Protein AF-K1ZIL6-F1 (afdb_monomer_lite)

Structure (mmCIF, N/CA/C/O backbone):
data_AF-K1ZIL6-F1
#
_entry.id   AF-K1ZIL6-F1
#
loop_
_atom_site.group_PDB
_atom_site.id
_atom_site.type_symbol
_atom_site.label_atom_id
_atom_site.label_alt_id
_atom_site.label_comp_id
_atom_site.label_asym_id
_atom_site.label_entity_id
_atom_site.label_seq_id
_atom_site.pdbx_PDB_ins_code
_atom_site.Cartn_x
_atom_site.Cartn_y
_atom_site.Cartn_z
_atom_site.occupancy
_atom_site.B_iso_or_equiv
_atom_site.auth_seq_id
_atom_site.auth_comp_id
_atom_site.auth_asym_id
_atom_site.auth_atom_id
_atom_site.pdbx_PDB_model_num
ATOM 1 N N . MET A 1 1 ? -14.305 12.085 -9.910 1.00 27.95 1 MET A N 1
ATOM 2 C CA . MET A 1 1 ? -13.237 12.737 -9.115 1.00 27.95 1 MET A CA 1
ATOM 3 C C . MET A 1 1 ? -11.916 12.144 -9.565 1.00 27.95 1 MET A C 1
ATOM 5 O O . MET A 1 1 ? -11.924 10.945 -9.822 1.00 27.95 1 MET A O 1
ATOM 9 N N . PRO A 1 2 ? -10.823 12.912 -9.703 1.00 29.06 2 PRO A N 1
ATOM 10 C CA . PRO A 1 2 ? -9.538 12.316 -10.046 1.00 29.06 2 PRO A CA 1
ATOM 11 C C . PRO A 1 2 ? -9.189 11.289 -8.965 1.00 29.06 2 PRO A C 1
ATOM 13 O O . PRO A 1 2 ? -9.270 11.577 -7.769 1.00 29.06 2 PRO A O 1
ATOM 16 N N . SER A 1 3 ? -8.903 10.060 -9.388 1.00 33.91 3 SER A N 1
ATOM 17 C CA . SER A 1 3 ? -8.493 8.971 -8.513 1.00 33.91 3 SER A CA 1
ATOM 18 C C . SER A 1 3 ? -7.233 9.404 -7.762 1.00 33.91 3 SER A C 1
ATOM 20 O O . SER A 1 3 ? -6.164 9.489 -8.364 1.00 33.91 3 SER A O 1
ATOM 22 N N . ASN A 1 4 ? -7.345 9.709 -6.468 1.00 34.62 4 ASN A N 1
ATOM 23 C CA . ASN A 1 4 ? -6.184 9.988 -5.626 1.00 34.62 4 ASN A CA 1
ATOM 24 C C . ASN A 1 4 ? -5.313 8.724 -5.566 1.00 34.62 4 ASN A C 1
ATOM 26 O O . ASN A 1 4 ? -5.600 7.801 -4.804 1.00 34.62 4 ASN A O 1
ATOM 30 N N . ASN A 1 5 ? -4.273 8.676 -6.395 1.00 41.88 5 ASN A N 1
ATOM 31 C CA . ASN A 1 5 ? -3.213 7.678 -6.361 1.00 41.88 5 ASN A CA 1
ATOM 32 C C . ASN A 1 5 ? -1.872 8.412 -6.229 1.00 41.88 5 ASN A C 1
ATOM 34 O O . ASN A 1 5 ? -1.668 9.436 -6.872 1.00 41.88 5 ASN A O 1
ATOM 38 N N . LEU A 1 6 ? -0.982 7.901 -5.377 1.00 42.34 6 LEU A N 1
ATOM 39 C CA . LEU A 1 6 ? 0.266 8.571 -4.999 1.00 42.34 6 LEU A CA 1
ATOM 40 C C . LEU A 1 6 ? 1.401 8.432 -6.018 1.00 42.34 6 LEU A C 1
ATOM 42 O O . LEU A 1 6 ? 2.392 9.143 -5.891 1.00 42.34 6 LEU A O 1
ATOM 46 N N . SER A 1 7 ? 1.276 7.592 -7.045 1.00 53.25 7 SER A N 1
ATOM 47 C CA . SER A 1 7 ? 2.122 7.761 -8.227 1.00 53.25 7 SER A CA 1
ATOM 48 C C . SER A 1 7 ? 1.383 8.648 -9.218 1.00 53.25 7 SER A C 1
ATOM 50 O O . SER A 1 7 ? 0.748 8.178 -10.163 1.00 53.25 7 SER A O 1
ATOM 52 N N . GLU A 1 8 ? 1.467 9.956 -8.968 1.00 57.72 8 GLU A N 1
ATOM 53 C CA . GLU A 1 8 ? 0.975 11.035 -9.843 1.00 57.72 8 GLU A CA 1
ATOM 54 C C . GLU A 1 8 ? 1.495 10.895 -11.288 1.00 57.72 8 GLU A C 1
ATOM 56 O O . GLU A 1 8 ? 0.940 11.456 -12.227 1.00 57.72 8 GLU A O 1
ATOM 61 N N . ASN A 1 9 ? 2.536 10.079 -11.462 1.00 67.38 9 ASN A N 1
ATOM 62 C CA . ASN A 1 9 ? 3.253 9.840 -12.699 1.00 67.38 9 ASN A CA 1
ATOM 63 C C . ASN A 1 9 ? 2.864 8.524 -13.395 1.00 67.38 9 ASN A C 1
ATOM 65 O O . ASN A 1 9 ? 3.560 8.116 -14.325 1.00 67.38 9 ASN A O 1
ATOM 69 N N . ASN A 1 10 ? 1.806 7.836 -12.951 1.00 74.50 10 ASN A N 1
ATOM 70 C CA . ASN A 1 10 ? 1.262 6.651 -13.621 1.00 74.50 10 ASN A CA 1
ATOM 71 C C . ASN A 1 10 ? 0.103 7.004 -14.550 1.00 74.50 10 ASN A C 1
ATOM 73 O O . ASN A 1 10 ? -0.684 7.905 -14.268 1.00 74.50 10 ASN A O 1
ATOM 77 N N . TYR A 1 11 ? -0.083 6.197 -15.595 1.00 76.56 11 TYR A N 1
ATOM 78 C CA . TYR A 1 11 ? -1.333 6.209 -16.348 1.00 76.56 11 TYR A CA 1
ATOM 79 C C . TYR A 1 11 ? -2.343 5.293 -15.661 1.00 76.56 11 TYR A C 1
ATOM 81 O O . TYR A 1 11 ? -2.053 4.125 -15.382 1.00 76.56 11 TYR A O 1
ATOM 89 N N . ILE A 1 12 ? -3.526 5.832 -15.376 1.00 79.31 12 ILE A N 1
ATOM 90 C CA . ILE A 1 12 ? -4.611 5.126 -14.699 1.00 79.31 12 ILE A CA 1
ATOM 91 C C . ILE A 1 12 ? -5.846 5.221 -15.580 1.00 79.31 12 ILE A C 1
ATOM 93 O O . ILE A 1 12 ? -6.269 6.317 -15.941 1.00 79.31 12 ILE A O 1
ATOM 97 N N . PHE A 1 13 ? -6.420 4.070 -15.905 1.00 85.12 13 PHE A N 1
ATOM 98 C CA . PHE A 1 13 ? -7.641 3.976 -16.692 1.00 85.12 13 PHE A CA 1
ATOM 99 C C . PHE A 1 13 ? -8.695 3.245 -15.880 1.00 85.12 13 PHE A C 1
ATOM 101 O O . PHE A 1 13 ? -8.433 2.177 -15.325 1.00 85.12 13 PHE A O 1
ATOM 108 N N . GLU A 1 14 ? -9.892 3.812 -15.816 1.00 86.06 14 GLU A N 1
ATOM 109 C CA . GLU A 1 14 ? -11.040 3.139 -15.225 1.00 86.06 14 GLU A CA 1
ATOM 110 C C . GLU A 1 14 ? -11.815 2.407 -16.318 1.00 86.06 14 GLU A C 1
ATOM 112 O O . GLU A 1 14 ? -12.177 2.984 -17.341 1.00 86.06 14 GLU A O 1
ATOM 117 N N . ILE A 1 15 ? -12.062 1.120 -16.096 1.00 84.25 15 ILE A N 1
ATOM 118 C CA . ILE A 1 15 ? -12.930 0.299 -16.929 1.00 84.25 15 ILE A CA 1
ATOM 119 C C . ILE A 1 15 ? -14.276 0.211 -16.221 1.00 84.25 15 ILE A C 1
ATOM 121 O O . ILE A 1 15 ? -14.435 -0.514 -15.236 1.00 84.25 15 ILE A O 1
ATOM 125 N N . GLU A 1 16 ? -15.260 0.933 -16.745 1.00 79.69 16 GLU A N 1
ATOM 126 C CA . GLU A 1 16 ? -16.646 0.877 -16.279 1.00 79.69 16 GLU A CA 1
ATOM 127 C C . GLU A 1 16 ? -17.407 -0.244 -17.002 1.00 79.69 16 GLU A C 1
ATOM 129 O O . GLU A 1 16 ? -18.301 -0.018 -17.812 1.00 79.69 16 GLU A O 1
ATOM 134 N N . SER A 1 17 ? -17.010 -1.491 -16.736 1.00 77.38 17 SER A N 1
ATOM 135 C CA . SER A 1 17 ? -17.715 -2.679 -17.226 1.00 77.38 17 SER A CA 1
ATOM 136 C C . SER A 1 17 ? -18.757 -3.143 -16.212 1.00 77.38 17 SER A C 1
ATOM 138 O O . SER A 1 17 ? -18.479 -3.216 -15.016 1.00 77.38 17 SER A O 1
ATOM 140 N N . LYS A 1 18 ? -19.946 -3.529 -16.696 1.00 72.81 18 LYS A N 1
ATOM 141 C CA . LYS A 1 18 ? -20.982 -4.167 -15.864 1.00 72.81 18 LYS A CA 1
ATOM 142 C C . LYS A 1 18 ? -20.552 -5.539 -15.332 1.00 72.81 18 LYS A C 1
ATOM 144 O O . LYS A 1 18 ? -21.078 -5.968 -14.314 1.00 72.81 18 LYS A O 1
ATOM 149 N N . ALA A 1 19 ? -19.639 -6.224 -16.027 1.00 74.56 19 ALA A N 1
ATOM 150 C CA . ALA A 1 19 ? -19.186 -7.557 -15.644 1.00 74.56 19 ALA A CA 1
ATOM 151 C C . ALA A 1 19 ? -18.079 -7.499 -14.584 1.00 74.56 19 ALA A C 1
ATOM 153 O O . ALA A 1 19 ? -18.167 -8.186 -13.573 1.00 74.56 19 ALA A O 1
ATOM 154 N N . ILE A 1 20 ? -17.045 -6.680 -14.810 1.00 70.56 20 ILE A N 1
ATOM 155 C CA . ILE A 1 20 ? -15.910 -6.530 -13.890 1.00 70.56 20 ILE A CA 1
ATOM 156 C C . ILE A 1 20 ? -15.427 -5.074 -13.951 1.00 70.56 20 ILE A C 1
ATOM 158 O O . ILE A 1 20 ? -14.644 -4.730 -14.843 1.00 70.56 20 ILE A O 1
ATOM 162 N N . PRO A 1 21 ? -15.890 -4.190 -13.051 1.00 84.00 21 PRO A N 1
ATOM 163 C CA . PRO A 1 21 ? -15.352 -2.843 -12.971 1.00 84.00 21 PRO A CA 1
ATOM 164 C C . PRO A 1 21 ? -13.903 -2.914 -12.476 1.00 84.00 21 PRO A C 1
ATOM 166 O O . PRO A 1 21 ? -13.616 -3.515 -11.439 1.00 84.00 21 PRO A O 1
ATOM 169 N N . ALA A 1 22 ? -12.978 -2.303 -13.211 1.00 88.00 22 ALA A N 1
ATOM 170 C CA . ALA A 1 22 ? -11.549 -2.437 -12.947 1.00 88.00 22 ALA A CA 1
ATOM 171 C C . ALA A 1 22 ? -10.802 -1.112 -13.107 1.00 88.00 22 ALA A C 1
ATOM 173 O O . ALA A 1 22 ? -11.269 -0.175 -13.749 1.00 88.00 22 ALA A O 1
ATOM 174 N N . VAL A 1 23 ? -9.615 -1.054 -12.520 1.00 86.56 23 VAL A N 1
ATOM 175 C CA . VAL A 1 23 ? -8.636 0.012 -12.685 1.00 86.56 23 VAL A CA 1
ATOM 176 C C . VAL A 1 23 ? -7.392 -0.601 -13.314 1.00 86.56 23 VAL A C 1
ATOM 178 O O . VAL A 1 23 ? -6.755 -1.481 -12.730 1.00 86.56 23 VAL A O 1
ATOM 181 N N . VAL A 1 24 ? -7.037 -0.127 -14.503 1.00 86.50 24 VAL A N 1
ATOM 182 C CA . VAL A 1 24 ? -5.783 -0.472 -15.175 1.00 86.50 24 VAL A CA 1
ATOM 183 C C . VAL A 1 24 ? -4.736 0.552 -14.783 1.00 86.50 24 VAL A C 1
ATOM 185 O O . VAL A 1 24 ? -4.974 1.757 -14.873 1.00 86.50 24 VAL A O 1
ATOM 188 N N . LYS A 1 25 ? -3.570 0.077 -14.352 1.00 84.00 25 LYS A N 1
ATOM 189 C CA . LYS A 1 25 ? -2.439 0.921 -13.975 1.00 84.00 25 LYS A CA 1
ATOM 190 C C . LYS A 1 25 ? -1.228 0.555 -14.811 1.00 84.00 25 LYS A C 1
ATOM 192 O O . LYS A 1 25 ? -0.807 -0.602 -14.834 1.00 84.00 25 LYS A O 1
ATOM 197 N N . LEU A 1 26 ? -0.672 1.564 -15.469 1.00 82.56 26 LEU A N 1
ATOM 198 C CA . LEU A 1 26 ? 0.556 1.473 -16.245 1.00 82.56 26 LEU A CA 1
ATOM 199 C C . LEU A 1 26 ? 1.584 2.426 -15.648 1.00 82.56 26 LEU A C 1
ATOM 201 O O . LEU A 1 26 ? 1.267 3.582 -15.351 1.00 82.56 26 LEU A O 1
ATOM 205 N N . SER A 1 27 ? 2.828 1.969 -15.532 1.00 76.25 27 SER A N 1
ATOM 206 C CA . SER A 1 27 ? 3.921 2.860 -15.160 1.00 76.25 27 SER A CA 1
ATOM 207 C C . SER A 1 27 ? 4.080 3.947 -16.217 1.00 76.25 27 SER A C 1
ATOM 209 O O . SER A 1 27 ? 4.257 3.646 -17.405 1.00 76.25 27 SER A O 1
ATOM 211 N N . GLY A 1 28 ? 4.010 5.215 -15.820 1.00 75.44 28 GLY A N 1
ATOM 212 C CA . GLY A 1 28 ? 4.326 6.306 -16.735 1.00 75.44 28 GLY A CA 1
ATOM 213 C C . GLY A 1 28 ? 5.833 6.483 -16.886 1.00 75.44 28 GLY A C 1
ATOM 214 O O . GLY A 1 28 ? 6.626 6.032 -16.062 1.00 75.44 28 GLY A O 1
ATOM 215 N N . ILE A 1 29 ? 6.249 7.156 -17.961 1.00 76.88 29 ILE A N 1
ATOM 216 C CA . ILE A 1 29 ? 7.674 7.381 -18.260 1.00 76.88 29 ILE A CA 1
ATOM 217 C C . ILE A 1 29 ? 8.377 8.086 -17.094 1.00 76.88 29 ILE A C 1
ATOM 219 O O . ILE A 1 29 ? 9.479 7.698 -16.721 1.00 76.88 29 ILE A O 1
ATOM 223 N N . GLN A 1 30 ? 7.724 9.082 -16.492 1.00 72.12 30 GLN A N 1
ATOM 224 C CA . GLN A 1 30 ? 8.273 9.815 -15.353 1.00 72.12 30 GLN A CA 1
ATOM 225 C C . GLN A 1 30 ? 8.442 8.917 -14.123 1.00 72.12 30 GLN A C 1
ATOM 227 O O . GLN A 1 30 ? 9.511 8.938 -13.525 1.00 72.12 30 GLN A O 1
ATOM 232 N N . SER A 1 31 ? 7.448 8.079 -13.806 1.00 72.38 31 SER A N 1
ATOM 233 C CA . SER A 1 31 ? 7.540 7.090 -12.721 1.00 72.38 31 SER A CA 1
ATOM 234 C C . SER A 1 31 ? 8.730 6.150 -12.933 1.00 72.38 31 SER A C 1
ATOM 236 O O . SER A 1 31 ? 9.586 6.001 -12.060 1.00 72.38 31 SER A O 1
ATOM 238 N N . ARG A 1 32 ? 8.866 5.601 -14.149 1.00 75.81 32 ARG A N 1
ATOM 239 C CA . ARG A 1 32 ? 9.998 4.739 -14.510 1.00 75.81 32 ARG A CA 1
ATOM 240 C C . ARG A 1 32 ? 11.343 5.447 -14.366 1.00 75.81 32 ARG A C 1
ATOM 242 O O . ARG A 1 32 ? 12.260 4.877 -13.790 1.00 75.81 32 ARG A O 1
ATOM 249 N N . ILE A 1 33 ? 11.472 6.683 -14.851 1.00 73.94 33 ILE A N 1
ATOM 250 C CA . ILE A 1 33 ? 12.713 7.464 -14.720 1.00 73.94 33 ILE A CA 1
ATOM 251 C C . ILE A 1 33 ? 13.037 7.731 -13.251 1.00 73.94 33 ILE A C 1
ATOM 253 O O . ILE A 1 33 ? 14.177 7.526 -12.843 1.00 73.94 33 ILE A O 1
ATOM 257 N N . SER A 1 34 ? 12.054 8.131 -12.444 1.00 71.69 34 SER A N 1
ATOM 258 C CA . SER A 1 34 ? 12.236 8.328 -11.004 1.00 71.69 34 SER A CA 1
ATOM 259 C C . SER A 1 34 ? 12.707 7.051 -10.311 1.00 71.69 34 SER A C 1
ATOM 261 O O . SER A 1 34 ? 13.651 7.108 -9.528 1.00 71.69 34 SER A O 1
ATOM 263 N N . ASN A 1 35 ? 12.127 5.897 -10.648 1.00 70.00 35 ASN A N 1
ATOM 264 C CA . ASN A 1 35 ? 12.565 4.604 -10.125 1.00 70.00 35 ASN A CA 1
ATOM 265 C C . ASN A 1 35 ? 13.978 4.232 -10.563 1.00 70.00 35 ASN A C 1
ATOM 267 O O . ASN A 1 35 ? 14.752 3.754 -9.742 1.00 70.00 35 ASN A O 1
ATOM 271 N N . MET A 1 36 ? 14.335 4.459 -11.828 1.00 72.25 36 MET A N 1
ATOM 272 C CA . MET A 1 36 ? 15.690 4.201 -12.320 1.00 7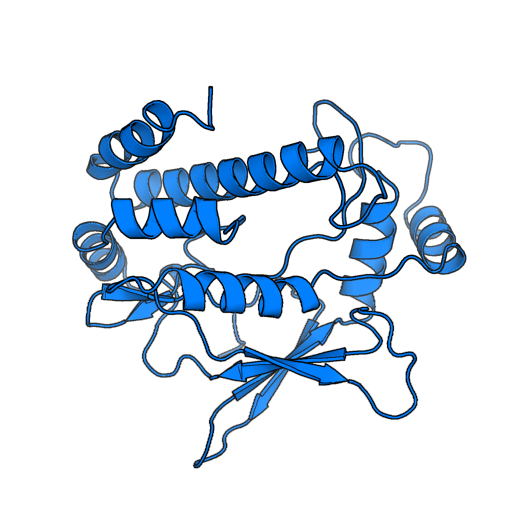2.25 36 MET A CA 1
ATOM 273 C C . MET A 1 36 ? 16.710 5.106 -11.618 1.00 72.25 36 MET A C 1
ATOM 275 O O . MET A 1 36 ? 17.718 4.610 -11.126 1.00 72.25 36 MET A O 1
ATOM 279 N N . ILE A 1 37 ? 16.433 6.407 -11.476 1.00 69.94 37 ILE A N 1
ATOM 280 C CA . ILE A 1 37 ? 17.288 7.329 -10.708 1.00 69.94 37 ILE A CA 1
ATOM 281 C C . ILE A 1 37 ? 17.420 6.845 -9.262 1.00 69.94 37 ILE A C 1
ATOM 283 O O . ILE A 1 37 ? 18.520 6.792 -8.719 1.00 69.94 37 ILE A O 1
ATOM 287 N N . SER A 1 38 ? 16.307 6.461 -8.642 1.00 62.72 38 SER A N 1
ATOM 288 C CA . SER A 1 38 ? 16.316 6.039 -7.247 1.00 62.72 38 SER A CA 1
ATOM 289 C C . SER A 1 38 ? 16.970 4.670 -7.032 1.00 62.72 38 SER A C 1
ATOM 291 O O . SER A 1 38 ? 17.515 4.425 -5.959 1.00 62.72 38 SER A O 1
ATOM 293 N N . SER A 1 39 ? 16.972 3.793 -8.040 1.00 62.78 39 SER A N 1
ATOM 294 C CA . SER A 1 39 ? 17.696 2.514 -8.027 1.00 62.78 39 SER A CA 1
ATOM 295 C C . SER A 1 39 ? 19.220 2.680 -8.066 1.00 62.78 39 SER A C 1
ATOM 297 O O . SER A 1 39 ? 19.951 1.769 -7.707 1.00 62.78 39 SER A O 1
ATOM 299 N N . LEU A 1 40 ? 19.714 3.861 -8.447 1.00 61.22 40 LEU A N 1
ATOM 300 C CA . LEU A 1 40 ? 21.145 4.172 -8.496 1.00 61.22 40 LEU A CA 1
ATOM 301 C C . LEU A 1 40 ? 21.732 4.633 -7.151 1.00 61.22 40 LEU A C 1
ATOM 303 O O . LEU A 1 40 ? 22.882 5.066 -7.114 1.00 61.22 40 LEU A O 1
ATOM 307 N N . GLY A 1 41 ? 20.973 4.596 -6.053 1.00 54.28 41 GLY A N 1
ATOM 308 C CA . GLY A 1 41 ? 21.440 5.074 -4.746 1.00 54.28 41 GLY A CA 1
ATOM 309 C C . GLY A 1 41 ? 21.520 6.581 -4.622 1.00 54.28 41 GLY A C 1
ATOM 310 O O . GLY A 1 41 ? 22.240 7.093 -3.768 1.00 54.28 41 GLY A O 1
ATOM 311 N N . TYR A 1 42 ? 20.789 7.296 -5.474 1.00 54.84 42 TYR A N 1
ATOM 312 C CA . TYR A 1 42 ? 20.813 8.745 -5.507 1.00 54.84 42 TYR A CA 1
ATOM 313 C C . TYR A 1 42 ? 19.973 9.369 -4.381 1.00 54.84 42 TYR A C 1
ATOM 315 O O . TYR A 1 42 ? 18.775 9.112 -4.264 1.00 54.84 42 TYR A O 1
ATOM 323 N N . ASP A 1 43 ? 20.600 10.250 -3.597 1.00 51.62 43 ASP A N 1
ATOM 324 C CA . ASP A 1 43 ? 19.942 11.111 -2.611 1.00 51.62 43 ASP A CA 1
ATOM 325 C C . ASP A 1 43 ? 19.934 12.571 -3.120 1.00 51.62 43 ASP A C 1
ATOM 327 O O . ASP A 1 43 ? 20.994 13.220 -3.133 1.00 51.62 43 ASP A O 1
ATOM 331 N N . PRO A 1 44 ? 18.763 13.121 -3.510 1.00 45.81 44 PRO A N 1
ATOM 332 C CA . PRO A 1 44 ? 18.642 14.490 -4.015 1.00 45.81 44 PRO A CA 1
ATOM 333 C C . PRO A 1 44 ? 19.042 15.572 -3.010 1.00 45.81 44 PRO A C 1
ATOM 335 O O . PRO A 1 44 ? 19.246 16.719 -3.400 1.00 45.81 44 PRO A O 1
ATOM 338 N N . TYR A 1 45 ? 19.188 15.227 -1.731 1.00 46.12 45 TYR A N 1
ATOM 339 C CA . TYR A 1 45 ? 19.548 16.164 -0.674 1.00 46.12 45 TYR A CA 1
ATOM 340 C C . TYR A 1 45 ? 21.039 16.126 -0.306 1.00 46.12 45 TYR A C 1
ATOM 342 O O . TYR A 1 45 ? 21.494 16.987 0.448 1.00 46.12 45 TYR A O 1
ATOM 350 N N . ARG A 1 46 ? 21.821 15.163 -0.826 1.00 46.81 46 ARG A N 1
ATOM 351 C CA . ARG A 1 46 ? 23.251 14.999 -0.484 1.00 46.81 46 ARG A CA 1
ATOM 352 C C . ARG A 1 46 ? 24.224 15.306 -1.618 1.00 46.81 46 ARG A C 1
ATOM 354 O O . ARG A 1 46 ? 25.374 15.647 -1.341 1.00 46.81 46 ARG A O 1
ATOM 361 N N . VAL A 1 47 ? 23.814 15.204 -2.879 1.00 52.56 47 VAL A N 1
ATOM 362 C CA . VAL A 1 47 ? 24.758 15.308 -4.002 1.00 52.56 47 VAL A CA 1
ATOM 363 C C . VAL A 1 47 ? 24.710 16.705 -4.623 1.00 52.56 47 VAL A C 1
ATOM 365 O O . VAL A 1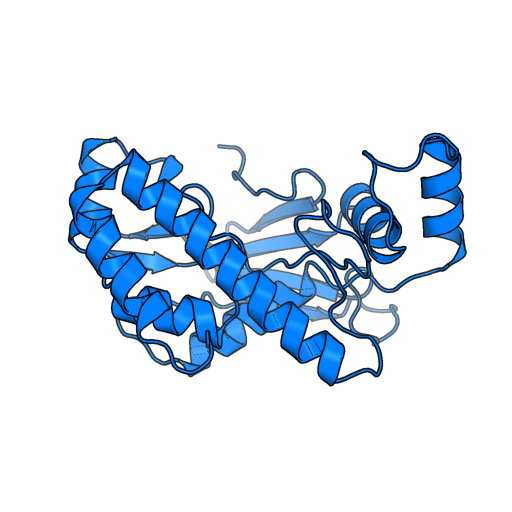 47 ? 23.888 16.984 -5.485 1.00 52.56 47 VAL A O 1
ATOM 368 N N . LYS A 1 48 ? 25.642 17.579 -4.218 1.00 55.50 48 LYS A N 1
ATOM 369 C CA . LYS A 1 48 ? 25.868 18.896 -4.856 1.00 55.50 48 LYS A CA 1
ATOM 370 C C . LYS A 1 48 ? 26.477 18.810 -6.268 1.00 55.50 48 LYS A C 1
ATOM 372 O O . LYS A 1 48 ? 26.560 19.824 -6.948 1.00 55.50 48 LYS A O 1
ATOM 377 N N . TRP A 1 49 ? 26.935 17.629 -6.689 1.00 56.91 49 TRP A N 1
ATOM 378 C CA . TRP A 1 49 ? 27.831 17.463 -7.839 1.00 56.91 49 TRP A CA 1
ATOM 379 C C . TRP A 1 49 ? 27.137 17.104 -9.156 1.00 56.91 49 TRP A C 1
ATOM 381 O O . TRP A 1 49 ? 27.786 17.155 -10.193 1.00 56.91 49 TRP A O 1
ATOM 391 N N . TRP A 1 50 ? 25.875 16.663 -9.133 1.00 60.97 50 TRP A N 1
ATOM 392 C CA . TRP A 1 50 ? 25.179 16.160 -10.324 1.00 60.97 50 TRP A CA 1
ATOM 393 C C . TRP A 1 50 ? 23.930 16.991 -10.581 1.00 60.97 50 TRP A C 1
ATOM 395 O O . TRP A 1 50 ? 23.129 17.217 -9.671 1.00 60.97 50 TRP A O 1
ATOM 405 N N . THR A 1 51 ? 23.743 17.428 -11.823 1.00 69.69 51 THR A N 1
ATOM 406 C CA . THR A 1 51 ? 22.514 18.115 -12.218 1.00 69.69 51 THR A CA 1
ATOM 407 C C . THR A 1 51 ? 21.381 17.108 -12.432 1.00 69.69 51 THR A C 1
ATOM 409 O O . THR A 1 51 ? 21.603 15.917 -12.664 1.00 69.69 51 THR A O 1
ATOM 412 N N . ARG A 1 52 ? 20.129 17.585 -12.414 1.00 68.25 52 ARG A N 1
ATOM 413 C CA . ARG A 1 52 ? 18.948 16.773 -12.765 1.00 68.25 52 ARG A CA 1
ATOM 414 C C . ARG A 1 52 ? 19.107 16.058 -14.115 1.00 68.25 52 ARG A C 1
ATOM 416 O O . ARG A 1 52 ? 18.659 14.923 -14.256 1.00 68.25 52 ARG A O 1
ATOM 423 N N . ASN A 1 53 ? 19.739 16.708 -15.092 1.00 72.44 53 ASN A N 1
ATOM 424 C CA . ASN A 1 53 ? 19.926 16.152 -16.431 1.00 72.44 53 ASN A CA 1
ATOM 425 C C . ASN A 1 53 ? 20.962 15.021 -16.443 1.00 72.44 53 ASN A C 1
ATOM 427 O O . ASN A 1 53 ? 20.727 14.006 -17.096 1.00 72.44 53 ASN A O 1
ATOM 431 N N . ASP A 1 54 ? 22.043 15.144 -15.668 1.00 72.06 54 ASP A N 1
ATOM 432 C CA . ASP A 1 54 ? 23.055 14.085 -15.533 1.00 72.06 54 ASP A CA 1
ATOM 433 C C . ASP A 1 54 ? 22.442 12.811 -14.946 1.00 72.06 54 ASP A C 1
ATOM 435 O O . ASP A 1 54 ? 22.723 11.701 -15.395 1.00 72.06 54 ASP A O 1
ATOM 439 N N . LEU A 1 55 ? 21.533 12.975 -13.985 1.00 69.81 55 LEU A N 1
ATOM 440 C CA . LEU A 1 55 ? 20.829 11.870 -13.337 1.00 69.81 55 LEU A CA 1
ATOM 441 C C . LEU A 1 55 ? 19.883 11.148 -14.290 1.00 69.81 55 LEU A C 1
ATOM 443 O O . LEU A 1 55 ? 19.885 9.921 -14.347 1.00 69.81 55 LEU A O 1
ATOM 447 N N . ILE A 1 56 ? 19.100 11.902 -15.064 1.00 70.06 56 ILE A N 1
ATOM 448 C CA . ILE A 1 56 ? 18.218 11.334 -16.089 1.00 70.06 56 ILE A CA 1
ATOM 449 C C . ILE A 1 56 ? 19.050 10.600 -17.148 1.00 70.06 56 ILE A C 1
ATOM 451 O O . ILE A 1 56 ? 18.710 9.479 -17.528 1.00 70.06 56 ILE A O 1
ATOM 455 N N . SER A 1 57 ? 20.159 11.197 -17.590 1.00 72.31 57 SER A N 1
ATOM 456 C CA . SER A 1 57 ? 21.068 10.598 -18.570 1.00 72.31 57 SER A CA 1
ATOM 457 C C . SER A 1 57 ? 21.632 9.263 -18.070 1.00 72.31 57 SER A C 1
ATOM 459 O O . SER A 1 57 ? 21.504 8.240 -18.738 1.00 72.31 57 SER A O 1
ATOM 461 N N . GLN A 1 58 ? 22.149 9.212 -16.842 1.00 69.12 58 GLN A N 1
ATOM 462 C CA . GLN A 1 58 ? 22.690 7.966 -16.294 1.00 69.12 58 GLN A CA 1
ATOM 463 C C . GLN A 1 58 ? 21.628 6.895 -16.032 1.00 69.12 58 GLN A C 1
ATOM 465 O O . GLN A 1 58 ? 21.860 5.716 -16.308 1.00 69.12 58 GLN A O 1
ATOM 470 N N . ALA A 1 59 ? 20.460 7.289 -15.523 1.00 68.69 59 ALA A N 1
ATOM 471 C CA . ALA A 1 59 ? 19.345 6.376 -15.289 1.00 68.69 59 ALA A CA 1
ATOM 472 C C . ALA A 1 59 ? 18.850 5.730 -16.591 1.00 68.69 59 ALA A C 1
ATOM 474 O O . ALA A 1 59 ? 18.565 4.535 -16.623 1.00 68.69 59 ALA A O 1
ATOM 475 N N . THR A 1 60 ? 18.798 6.503 -17.677 1.00 69.25 60 THR A N 1
ATOM 476 C CA . THR A 1 60 ? 18.353 6.018 -18.991 1.00 69.25 60 THR A CA 1
ATOM 477 C C . THR A 1 60 ? 19.409 5.169 -19.706 1.00 69.25 60 THR A C 1
ATOM 479 O O . THR A 1 60 ? 19.041 4.228 -20.404 1.00 69.25 60 THR A O 1
ATOM 482 N N . GLN A 1 61 ? 20.706 5.420 -19.490 1.00 69.75 61 GLN A N 1
ATOM 483 C CA . GLN A 1 61 ? 21.799 4.641 -20.093 1.00 69.75 61 GLN A CA 1
ATOM 484 C C . GLN A 1 61 ? 21.961 3.231 -19.506 1.00 69.75 61 GLN A C 1
ATOM 486 O O . GLN A 1 61 ? 22.349 2.311 -20.221 1.00 69.75 61 GLN A O 1
ATOM 491 N N . LYS A 1 62 ? 21.672 3.038 -18.214 1.00 63.94 62 LYS A N 1
ATOM 492 C CA . LYS A 1 62 ? 21.913 1.760 -17.515 1.00 63.94 62 LYS A CA 1
ATOM 493 C C . LYS A 1 62 ? 20.812 0.708 -17.697 1.00 63.94 62 LYS A C 1
ATOM 495 O O . LYS A 1 62 ? 20.984 -0.415 -17.239 1.00 63.94 62 LYS A O 1
ATOM 500 N N . ASN A 1 63 ? 19.706 1.056 -18.364 1.00 64.94 63 ASN A N 1
ATOM 501 C CA . ASN A 1 63 ? 18.586 0.157 -18.674 1.00 64.94 63 ASN A CA 1
ATOM 502 C C . ASN A 1 63 ? 18.083 -0.671 -17.467 1.00 64.94 63 ASN A C 1
ATOM 504 O O . ASN A 1 63 ? 17.783 -1.857 -17.601 1.00 64.94 63 ASN A O 1
ATOM 508 N N . ILE A 1 64 ? 18.022 -0.055 -16.283 1.00 66.31 64 ILE A N 1
ATOM 509 C CA . ILE A 1 64 ? 17.700 -0.757 -15.034 1.00 66.31 64 ILE A CA 1
ATOM 510 C C . ILE A 1 64 ? 16.229 -1.186 -15.046 1.00 66.31 64 ILE A C 1
ATOM 512 O O . ILE A 1 64 ? 15.365 -0.328 -15.262 1.00 66.31 64 ILE A O 1
ATOM 516 N N . PRO A 1 65 ? 15.920 -2.472 -14.791 1.00 67.31 65 PRO A N 1
ATOM 517 C CA . PRO A 1 65 ? 14.540 -2.912 -14.720 1.00 67.31 65 PRO A CA 1
ATOM 518 C C . PRO A 1 65 ? 13.775 -2.214 -13.601 1.00 67.31 65 PRO A C 1
ATOM 520 O O . PRO A 1 65 ? 14.244 -2.153 -12.465 1.00 67.31 65 PRO A O 1
ATOM 523 N N . THR A 1 66 ? 12.589 -1.697 -13.911 1.00 73.62 66 THR A N 1
ATOM 524 C CA . THR A 1 66 ? 11.687 -1.087 -12.922 1.00 73.62 66 THR A CA 1
ATOM 525 C C . THR A 1 66 ? 10.621 -2.093 -12.523 1.00 73.62 66 THR A C 1
ATOM 527 O O . THR A 1 66 ? 10.031 -2.700 -13.408 1.00 73.62 66 THR A O 1
ATOM 530 N N . GLN A 1 67 ? 10.375 -2.302 -11.227 1.00 74.38 67 GLN A N 1
ATOM 531 C CA . GLN A 1 67 ? 9.414 -3.311 -10.742 1.00 74.38 67 GLN A CA 1
ATOM 532 C C . GLN A 1 67 ? 8.385 -2.759 -9.750 1.00 74.38 67 GLN A C 1
ATOM 534 O O . GLN A 1 67 ? 7.691 -3.520 -9.072 1.00 74.38 67 GLN A O 1
ATOM 539 N N . GLN A 1 68 ? 8.275 -1.436 -9.648 1.00 74.12 68 GLN A N 1
ATOM 540 C CA . GLN A 1 68 ? 7.438 -0.780 -8.652 1.00 74.12 68 GLN A CA 1
ATOM 541 C C . GLN A 1 68 ? 5.959 -1.139 -8.805 1.00 74.12 68 GLN A C 1
ATOM 543 O O . GLN A 1 68 ? 5.257 -1.297 -7.807 1.00 74.12 68 GLN A O 1
ATOM 548 N N . HIS A 1 69 ? 5.452 -1.257 -10.030 1.00 76.31 69 HIS A N 1
ATOM 549 C CA . HIS A 1 69 ? 4.038 -1.567 -10.243 1.00 76.31 69 HIS A CA 1
ATOM 550 C C . HIS A 1 69 ? 3.772 -3.053 -10.079 1.00 76.31 69 HIS A C 1
ATOM 552 O O . HIS A 1 69 ? 2.730 -3.431 -9.542 1.00 76.31 69 HIS A O 1
ATOM 558 N N . ILE A 1 70 ? 4.723 -3.902 -10.462 1.00 78.75 70 ILE A N 1
ATOM 559 C CA . ILE A 1 70 ? 4.563 -5.352 -10.351 1.00 78.75 70 ILE A CA 1
ATOM 560 C C . ILE A 1 70 ? 4.517 -5.818 -8.891 1.00 78.75 70 ILE A C 1
ATOM 562 O O . ILE A 1 70 ? 3.760 -6.736 -8.556 1.00 78.75 70 ILE A O 1
ATOM 566 N N . THR A 1 71 ? 5.212 -5.139 -7.973 1.00 78.75 71 THR A N 1
ATOM 567 C CA . THR A 1 71 ? 5.152 -5.474 -6.536 1.00 78.75 71 THR A CA 1
ATOM 568 C C . THR A 1 71 ? 3.753 -5.341 -5.950 1.00 78.75 71 THR A C 1
ATOM 570 O O . THR A 1 71 ? 3.451 -5.953 -4.921 1.00 78.75 71 THR A O 1
ATOM 573 N N . ARG A 1 72 ? 2.870 -4.576 -6.600 1.00 83.81 72 ARG A N 1
ATOM 574 C CA . ARG A 1 72 ? 1.457 -4.484 -6.235 1.00 83.81 72 ARG A CA 1
ATOM 575 C C . ARG A 1 72 ? 0.777 -5.843 -6.354 1.00 83.81 72 ARG A C 1
ATOM 577 O O . ARG A 1 72 ? 0.129 -6.257 -5.398 1.00 83.81 72 ARG A O 1
ATOM 584 N N . ALA A 1 73 ? 0.960 -6.550 -7.471 1.00 85.94 73 ALA A N 1
ATOM 585 C CA . ALA A 1 73 ? 0.393 -7.885 -7.662 1.00 85.94 73 ALA A CA 1
ATOM 586 C C . ALA A 1 73 ? 0.922 -8.864 -6.603 1.00 85.94 73 ALA A C 1
ATOM 588 O O . ALA A 1 73 ? 0.134 -9.557 -5.962 1.00 85.94 73 ALA A O 1
ATOM 589 N N . ALA A 1 74 ? 2.232 -8.840 -6.336 1.00 84.62 74 ALA A N 1
ATOM 590 C CA . ALA A 1 74 ? 2.838 -9.661 -5.288 1.00 84.62 74 ALA A CA 1
ATOM 591 C C . ALA A 1 74 ? 2.261 -9.349 -3.893 1.00 84.62 74 ALA A C 1
ATOM 593 O O . ALA A 1 74 ? 1.922 -10.256 -3.137 1.00 84.62 74 ALA A O 1
ATOM 594 N N . THR A 1 75 ? 2.077 -8.067 -3.566 1.00 86.75 75 THR A N 1
ATOM 595 C CA . THR A 1 75 ? 1.486 -7.627 -2.290 1.00 86.75 75 THR A CA 1
ATOM 596 C C . THR A 1 75 ? 0.060 -8.156 -2.127 1.00 86.75 75 THR A C 1
ATOM 598 O O . THR A 1 75 ? -0.275 -8.707 -1.082 1.00 86.75 75 THR A O 1
ATOM 601 N N . GLN A 1 76 ? -0.774 -8.057 -3.165 1.00 89.56 76 GLN A N 1
ATOM 602 C CA . GLN A 1 76 ? -2.153 -8.561 -3.116 1.00 89.56 76 GLN A CA 1
ATOM 603 C C . GLN A 1 76 ? -2.207 -10.089 -3.053 1.00 89.56 76 GLN A C 1
ATOM 605 O O . GLN A 1 76 ? -3.036 -10.650 -2.335 1.00 89.56 76 GLN A O 1
ATOM 610 N N . GLN A 1 77 ? -1.279 -10.774 -3.723 1.00 88.44 77 GLN A N 1
ATOM 611 C CA . GLN A 1 77 ? -1.138 -12.219 -3.600 1.00 88.44 77 GLN A CA 1
ATOM 612 C C . GLN A 1 77 ? -0.789 -12.624 -2.160 1.00 88.44 77 GLN A C 1
ATOM 614 O O . GLN A 1 77 ? -1.396 -13.554 -1.633 1.00 88.44 77 GLN A O 1
ATOM 619 N N . LEU A 1 78 ? 0.128 -11.917 -1.491 1.00 88.56 78 LEU A N 1
ATOM 620 C CA . LEU A 1 78 ? 0.450 -12.161 -0.080 1.00 88.56 78 LEU A CA 1
ATOM 621 C C . LEU A 1 78 ? -0.756 -11.896 0.832 1.00 88.56 78 LEU A C 1
ATOM 623 O O . LEU A 1 78 ? -1.086 -12.741 1.662 1.00 88.56 78 LEU A O 1
ATOM 627 N N . LEU A 1 79 ? -1.476 -10.789 0.625 1.00 90.25 79 LEU A N 1
ATOM 628 C CA . LEU A 1 79 ? -2.712 -10.493 1.359 1.00 90.25 79 LEU A CA 1
ATOM 629 C C . LEU A 1 79 ? -3.764 -11.598 1.200 1.00 90.25 79 LEU A C 1
ATOM 631 O O . LEU A 1 79 ? -4.396 -11.988 2.177 1.00 90.25 79 LEU A O 1
ATOM 635 N N . SER A 1 80 ? -3.914 -12.167 0.002 1.00 89.44 80 SER A N 1
ATOM 636 C 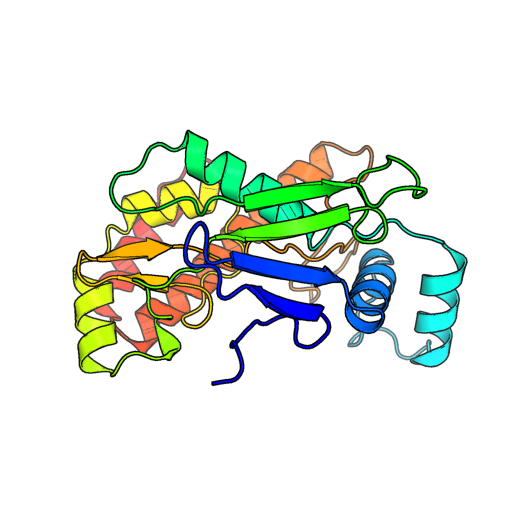CA . SER A 1 80 ? -4.886 -13.246 -0.231 1.00 89.44 80 SER A CA 1
ATOM 637 C C . SER A 1 80 ? -4.558 -14.528 0.548 1.00 89.44 80 SER A C 1
ATOM 639 O O . SER A 1 80 ? -5.460 -15.280 0.919 1.00 89.44 80 SER A O 1
ATOM 641 N N . ARG A 1 81 ? -3.272 -14.767 0.847 1.00 88.19 81 ARG A N 1
ATOM 642 C CA . ARG A 1 81 ? -2.801 -15.945 1.594 1.00 88.19 81 ARG A CA 1
ATOM 643 C C . ARG A 1 81 ? -2.990 -15.813 3.102 1.00 88.19 81 ARG A C 1
ATOM 645 O O . ARG A 1 81 ? -3.121 -16.831 3.773 1.00 88.19 81 ARG A O 1
ATOM 652 N N . LEU A 1 82 ? -3.036 -14.586 3.622 1.00 84.56 82 LEU A N 1
ATOM 653 C CA . LEU A 1 82 ? -3.237 -14.308 5.047 1.00 84.56 82 LEU A CA 1
ATOM 654 C C . LEU A 1 82 ? -4.623 -14.717 5.567 1.00 84.56 82 LEU A C 1
ATOM 656 O O . LEU A 1 82 ? -4.762 -14.900 6.774 1.00 84.56 82 LEU A O 1
ATOM 660 N N . LYS A 1 83 ? -5.624 -14.865 4.680 1.00 75.25 83 LYS A N 1
ATOM 661 C CA . LYS A 1 83 ? -7.004 -15.293 4.996 1.00 75.25 83 LYS A CA 1
ATOM 662 C C . LYS A 1 83 ? -7.591 -14.603 6.246 1.00 75.25 83 LYS A C 1
ATOM 664 O O . LYS A 1 83 ? -8.142 -15.271 7.115 1.00 75.25 83 LYS A O 1
ATOM 669 N N . LYS A 1 84 ? -7.436 -13.278 6.352 1.00 80.62 84 LYS A N 1
ATOM 670 C CA . LYS A 1 84 ? -7.960 -12.473 7.473 1.00 80.62 84 LYS A CA 1
ATOM 671 C C . LYS A 1 84 ? -9.396 -12.039 7.224 1.00 80.62 84 LYS A C 1
ATOM 673 O O . LYS A 1 84 ? -9.819 -11.938 6.071 1.00 80.62 84 LYS A O 1
ATOM 678 N N . GLU A 1 85 ? -10.130 -11.787 8.303 1.00 77.81 85 GLU A N 1
ATOM 679 C CA . GLU A 1 85 ? -11.549 -11.443 8.217 1.00 77.81 85 GLU A CA 1
ATOM 680 C C . GLU A 1 85 ? -11.743 -9.987 7.790 1.00 77.81 85 GLU A C 1
ATOM 682 O O . GLU A 1 85 ? -12.544 -9.723 6.893 1.00 77.81 85 GLU A O 1
ATOM 687 N N . SER A 1 86 ? -10.968 -9.062 8.370 1.00 85.81 86 SER A N 1
ATOM 688 C CA . SER A 1 86 ? -11.109 -7.624 8.119 1.00 85.81 86 SER A CA 1
ATOM 689 C C . SER A 1 86 ? -10.174 -7.088 7.036 1.00 85.81 86 SER A C 1
ATOM 691 O O . SER A 1 86 ? -10.508 -6.096 6.398 1.00 85.81 86 SER A O 1
ATOM 693 N N . VAL A 1 87 ? -9.027 -7.721 6.762 1.00 89.50 87 VAL A N 1
ATOM 694 C CA . VAL A 1 87 ? -8.101 -7.262 5.708 1.00 89.50 87 VAL A CA 1
ATOM 695 C C . VAL A 1 87 ? -8.389 -7.977 4.391 1.00 89.50 87 VAL A C 1
ATOM 697 O O . VAL A 1 87 ? -8.115 -9.166 4.227 1.00 89.50 87 VAL A O 1
ATOM 700 N N . ARG A 1 88 ? -8.912 -7.231 3.418 1.00 89.69 88 ARG A N 1
ATOM 701 C CA . ARG A 1 88 ? -9.307 -7.735 2.104 1.00 89.69 88 ARG A CA 1
ATOM 702 C C . ARG A 1 88 ? -8.189 -7.549 1.089 1.00 89.69 88 ARG A C 1
ATOM 704 O O . ARG A 1 88 ? -7.775 -6.430 0.782 1.00 89.69 88 ARG A O 1
ATOM 711 N N . ALA A 1 89 ? -7.745 -8.668 0.526 1.00 90.50 89 ALA A N 1
ATOM 712 C CA . ALA A 1 89 ? -6.974 -8.655 -0.704 1.00 90.50 89 ALA A CA 1
ATOM 713 C C . ALA A 1 89 ? -7.865 -8.211 -1.862 1.00 90.50 89 ALA A C 1
ATOM 715 O O . ALA A 1 89 ? -9.034 -8.588 -1.948 1.00 90.50 89 ALA A O 1
ATOM 716 N N . ILE A 1 90 ? -7.291 -7.429 -2.762 1.00 90.44 90 ILE A N 1
ATOM 717 C CA . ILE A 1 90 ? -8.001 -6.886 -3.910 1.00 90.44 90 ILE A CA 1
ATOM 718 C C . ILE A 1 90 ? -7.587 -7.711 -5.118 1.00 90.44 90 ILE A C 1
ATOM 720 O O . ILE A 1 90 ? -6.382 -7.755 -5.408 1.00 90.44 90 ILE A O 1
ATOM 724 N N . PRO A 1 91 ? -8.528 -8.343 -5.839 1.00 90.50 91 PRO A N 1
ATOM 725 C CA . PRO A 1 91 ? -8.204 -9.082 -7.050 1.00 90.50 91 PRO A CA 1
ATOM 726 C C . PRO A 1 91 ? -7.377 -8.215 -7.996 1.00 90.50 91 PRO A C 1
ATOM 728 O O . PRO A 1 91 ? -7.791 -7.135 -8.420 1.00 90.50 91 PRO A O 1
ATOM 731 N N . THR A 1 92 ? -6.139 -8.648 -8.219 1.00 90.69 92 THR A N 1
ATOM 732 C CA . THR A 1 92 ? -5.119 -7.898 -8.947 1.00 90.69 92 THR A CA 1
ATOM 733 C C . THR A 1 92 ? -4.375 -8.864 -9.841 1.00 90.69 92 THR A C 1
ATOM 735 O O . THR A 1 92 ? -3.853 -9.879 -9.384 1.00 90.69 92 THR A O 1
ATOM 738 N N . TYR A 1 93 ? -4.335 -8.528 -11.118 1.00 89.94 93 TYR A N 1
ATOM 739 C CA . TYR A 1 93 ? -3.819 -9.357 -12.186 1.00 89.94 93 TYR A CA 1
ATOM 740 C C . TYR A 1 93 ? -2.654 -8.646 -12.859 1.00 89.94 93 TYR A C 1
ATOM 742 O O . TYR A 1 93 ? -2.661 -7.423 -13.024 1.00 89.94 93 TYR A O 1
ATOM 750 N N . LEU A 1 94 ? -1.665 -9.438 -13.249 1.00 90.19 94 LEU A N 1
ATOM 751 C CA . LEU A 1 94 ? -0.495 -9.007 -13.991 1.00 90.19 94 LEU A CA 1
ATOM 752 C C . LEU A 1 94 ? -0.601 -9.592 -15.402 1.00 90.19 94 LEU A C 1
ATOM 754 O O . LEU A 1 94 ? -0.627 -10.812 -15.549 1.00 90.19 94 LEU A O 1
ATOM 758 N N . TYR A 1 95 ? -0.674 -8.739 -16.423 1.00 91.12 95 TYR A N 1
ATOM 759 C CA . TYR A 1 95 ? -0.745 -9.172 -17.821 1.00 91.12 95 TYR A CA 1
ATOM 760 C C . TYR A 1 95 ? 0.518 -8.763 -18.567 1.00 91.12 95 TYR A C 1
ATOM 762 O O . TYR A 1 95 ? 0.955 -7.617 -18.476 1.00 91.12 95 TYR A O 1
ATOM 770 N N . HIS A 1 96 ? 1.096 -9.702 -19.310 1.00 91.69 96 HIS A N 1
ATOM 771 C CA . HIS A 1 96 ? 2.233 -9.443 -20.187 1.00 91.69 96 HIS A CA 1
ATOM 772 C C . HIS A 1 96 ? 1.791 -8.659 -21.426 1.00 91.69 96 HIS A C 1
ATOM 774 O O . HIS A 1 96 ? 0.728 -8.926 -21.988 1.00 91.69 96 HIS A O 1
ATOM 780 N N . ILE A 1 97 ? 2.597 -7.687 -21.846 1.00 89.12 97 ILE A N 1
ATOM 781 C CA . ILE A 1 97 ? 2.359 -6.905 -23.058 1.00 89.12 97 ILE A CA 1
ATOM 782 C C . ILE A 1 97 ? 2.858 -7.720 -24.261 1.00 89.12 97 ILE A C 1
ATOM 784 O O . ILE A 1 97 ? 4.056 -8.004 -24.342 1.00 89.12 97 ILE A O 1
ATOM 788 N N . PRO A 1 98 ? 1.989 -8.052 -25.236 1.00 91.75 98 PRO A N 1
ATOM 789 C CA . PRO A 1 98 ? 2.396 -8.814 -26.411 1.00 91.75 98 PRO A CA 1
ATOM 790 C C . PRO A 1 98 ? 3.582 -8.177 -27.145 1.00 91.75 98 PRO A C 1
ATOM 792 O O . PRO A 1 98 ? 3.629 -6.962 -27.346 1.00 91.75 98 PRO A O 1
ATOM 795 N N . GLY A 1 99 ? 4.550 -9.004 -27.545 1.00 90.25 99 GLY A N 1
ATOM 796 C CA . GLY A 1 99 ? 5.756 -8.559 -28.251 1.00 90.25 99 GLY A CA 1
ATOM 797 C C . GLY A 1 99 ? 6.824 -7.902 -27.368 1.00 90.25 99 GLY A C 1
ATOM 798 O O . GLY A 1 99 ? 7.849 -7.468 -27.893 1.00 90.25 99 GLY A O 1
ATOM 799 N N . ARG A 1 100 ? 6.626 -7.826 -26.044 1.00 89.25 100 ARG A N 1
ATOM 800 C CA . ARG A 1 100 ? 7.666 -7.407 -25.093 1.00 89.25 100 ARG A CA 1
ATOM 801 C C . ARG A 1 100 ? 8.443 -8.607 -24.536 1.00 89.25 100 ARG A C 1
ATOM 803 O O . ARG A 1 100 ? 7.916 -9.719 -24.521 1.00 89.25 100 ARG A O 1
ATOM 810 N N . PRO A 1 101 ? 9.675 -8.393 -24.046 1.00 88.38 101 PRO A N 1
ATOM 811 C CA . PRO A 1 101 ? 10.393 -9.374 -23.234 1.00 88.38 101 PRO A CA 1
ATOM 812 C C . PRO A 1 101 ? 9.567 -9.896 -22.045 1.00 88.38 101 PRO A C 1
ATOM 814 O O . PRO A 1 101 ? 8.649 -9.223 -21.577 1.00 88.38 101 PRO A O 1
ATOM 817 N N . THR A 1 102 ? 9.850 -11.115 -21.577 1.00 85.56 102 THR A N 1
ATOM 818 C CA . THR A 1 102 ? 9.084 -11.782 -20.504 1.00 85.56 102 THR A CA 1
ATOM 819 C C . THR A 1 102 ? 9.645 -11.535 -19.105 1.00 85.56 102 THR A C 1
ATOM 821 O O . THR A 1 102 ? 9.046 -11.977 -18.123 1.00 85.56 102 THR A O 1
ATOM 824 N N . ASP A 1 103 ? 10.778 -10.843 -18.981 1.00 81.69 103 ASP A N 1
ATOM 825 C CA . ASP A 1 103 ? 11.323 -10.424 -17.694 1.00 81.69 103 ASP A CA 1
ATOM 826 C C . ASP A 1 103 ? 10.342 -9.500 -16.971 1.00 81.69 103 ASP A C 1
ATOM 828 O O . ASP A 1 103 ? 9.723 -8.611 -17.560 1.00 81.69 103 ASP A O 1
ATOM 832 N N . CYS A 1 104 ? 10.185 -9.767 -15.677 1.00 75.44 104 CYS A N 1
ATOM 833 C CA . CYS A 1 104 ? 9.242 -9.117 -14.783 1.00 75.44 104 CYS A CA 1
ATOM 834 C C . CYS A 1 104 ? 9.634 -7.642 -14.563 1.00 75.44 104 CYS A C 1
ATOM 836 O O . CYS A 1 104 ? 10.312 -7.324 -13.591 1.00 75.44 104 CYS A O 1
ATOM 838 N N . ASP A 1 105 ? 9.216 -6.764 -15.478 1.00 80.06 105 ASP A N 1
ATOM 839 C CA . ASP A 1 105 ? 9.516 -5.324 -15.530 1.00 80.06 105 ASP A CA 1
ATOM 840 C C . ASP A 1 105 ? 8.245 -4.511 -15.855 1.00 80.06 105 ASP A C 1
ATOM 842 O O . ASP A 1 105 ? 7.422 -4.909 -16.684 1.00 80.06 105 ASP A O 1
ATOM 846 N N . ASP A 1 106 ? 8.078 -3.351 -15.220 1.00 80.06 106 ASP A N 1
ATOM 847 C CA . ASP A 1 106 ? 6.968 -2.402 -15.383 1.00 80.06 106 ASP A CA 1
ATOM 848 C C . ASP A 1 106 ? 6.784 -1.887 -16.833 1.00 80.06 106 ASP A C 1
ATOM 850 O O . ASP A 1 106 ? 5.785 -1.235 -17.147 1.00 80.06 106 ASP A O 1
ATOM 854 N N . ARG A 1 107 ? 7.754 -2.119 -17.725 1.00 83.06 107 ARG A N 1
ATOM 855 C CA . ARG A 1 107 ? 7.691 -1.855 -19.176 1.00 83.06 107 ARG A CA 1
ATOM 856 C C . ARG A 1 107 ? 7.093 -3.008 -19.975 1.00 83.06 107 ARG A C 1
ATOM 858 O O . ARG A 1 107 ? 6.633 -2.783 -21.094 1.00 83.06 107 ARG A O 1
ATOM 865 N N . ASN A 1 108 ? 7.138 -4.214 -19.423 1.00 85.19 108 ASN A N 1
ATOM 866 C CA . ASN A 1 108 ? 6.735 -5.454 -20.078 1.00 85.19 108 ASN A CA 1
ATOM 867 C C . ASN A 1 108 ? 5.361 -5.940 -19.607 1.00 85.19 108 ASN A C 1
ATOM 869 O O . ASN A 1 108 ? 4.757 -6.779 -20.271 1.00 85.19 108 ASN A O 1
ATOM 873 N N . TYR A 1 109 ? 4.856 -5.416 -18.487 1.00 88.12 109 TYR A N 1
ATOM 874 C CA . TYR A 1 109 ? 3.602 -5.855 -17.886 1.00 88.12 109 TYR A CA 1
ATOM 875 C C . TYR A 1 109 ? 2.669 -4.699 -17.517 1.00 88.12 109 TYR A C 1
ATOM 877 O O . TYR A 1 109 ? 3.094 -3.574 -17.259 1.00 88.12 109 TYR A O 1
ATOM 885 N N . ILE A 1 110 ? 1.376 -5.013 -17.448 1.00 88.81 110 ILE A N 1
ATOM 886 C CA . ILE A 1 110 ? 0.307 -4.119 -16.999 1.00 88.81 110 ILE A CA 1
ATOM 887 C C . ILE A 1 110 ? -0.376 -4.699 -15.760 1.00 88.81 110 ILE A C 1
ATOM 889 O O . ILE A 1 110 ? -0.540 -5.916 -15.646 1.00 88.81 110 ILE A O 1
ATOM 893 N N . ILE A 1 111 ? -0.811 -3.828 -14.847 1.00 89.19 111 ILE A N 1
ATOM 894 C CA . ILE A 1 111 ? -1.616 -4.232 -13.694 1.00 89.19 111 ILE A CA 1
ATOM 895 C C . ILE A 1 111 ? -3.082 -3.911 -13.955 1.00 89.19 111 ILE A C 1
ATOM 897 O O . ILE A 1 111 ? -3.428 -2.776 -14.283 1.00 89.19 111 ILE A O 1
ATOM 901 N N . VAL A 1 112 ? -3.949 -4.892 -13.721 1.00 90.25 112 VAL A N 1
ATOM 902 C CA . VAL A 1 112 ? -5.403 -4.713 -13.691 1.00 90.25 112 VAL A CA 1
ATOM 903 C C . VAL A 1 112 ? -5.896 -5.089 -12.305 1.00 90.25 112 VAL A C 1
ATOM 905 O O . VAL A 1 112 ? -5.687 -6.211 -11.855 1.00 90.25 112 VAL A O 1
ATOM 908 N N . GLN A 1 113 ? -6.537 -4.155 -11.615 1.00 90.31 113 GLN A N 1
ATOM 909 C CA . GLN A 1 113 ? -7.047 -4.342 -10.259 1.00 90.31 113 GLN A CA 1
ATOM 910 C C . GLN A 1 113 ? -8.556 -4.110 -10.234 1.00 90.31 113 GLN A C 1
ATOM 912 O O . GLN A 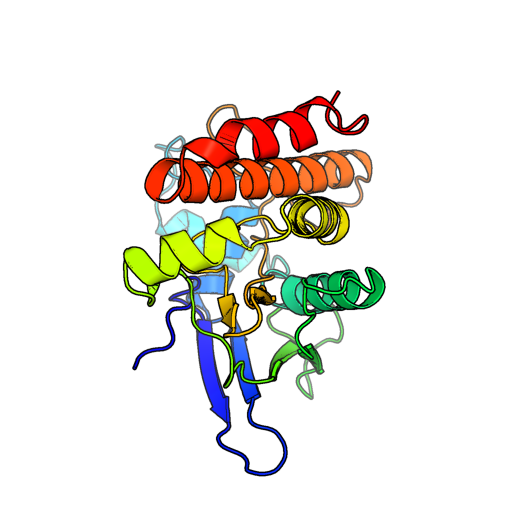1 113 ? -9.046 -3.202 -10.900 1.00 90.31 113 GLN A O 1
ATOM 917 N N . GLU A 1 114 ? -9.303 -4.902 -9.471 1.00 90.31 114 GLU A N 1
ATOM 918 C CA . GLU A 1 114 ? -10.742 -4.684 -9.304 1.00 90.31 114 GLU A CA 1
ATOM 919 C C . GLU A 1 114 ? -11.028 -3.309 -8.677 1.00 90.31 114 GLU A C 1
ATOM 921 O O . GLU A 1 114 ? -10.325 -2.850 -7.769 1.00 90.31 114 GLU A O 1
ATOM 926 N N . LYS A 1 115 ? -12.067 -2.625 -9.169 1.00 88.06 115 LYS A N 1
ATOM 927 C CA . LYS A 1 115 ? -12.473 -1.319 -8.646 1.00 88.06 115 LYS A CA 1
ATOM 928 C C . LYS A 1 115 ? -13.110 -1.493 -7.268 1.00 88.06 115 LYS A C 1
ATOM 930 O O . LYS A 1 115 ? -14.110 -2.186 -7.100 1.00 88.06 115 LYS A O 1
ATOM 935 N N . LEU A 1 116 ? -12.582 -0.768 -6.287 1.00 88.00 116 LEU A N 1
ATOM 936 C CA . LEU A 1 116 ? -13.046 -0.773 -4.899 1.00 88.00 116 LEU A CA 1
ATOM 937 C C . LEU A 1 116 ? -14.344 0.029 -4.687 1.00 88.00 116 LEU A C 1
ATOM 939 O O . LEU A 1 116 ? -14.400 0.940 -3.869 1.00 88.00 116 LEU A O 1
ATOM 943 N N . SER A 1 117 ? -15.409 -0.310 -5.412 1.00 84.06 117 SER A N 1
ATOM 944 C CA . SER A 1 117 ? -16.679 0.439 -5.424 1.00 84.06 117 SER A CA 1
ATOM 945 C C . SER A 1 117 ? -17.374 0.565 -4.058 1.00 84.06 117 SER A C 1
ATOM 947 O O . SER A 1 117 ? -18.156 1.489 -3.853 1.00 84.06 117 SER A O 1
ATOM 949 N N . ARG A 1 118 ? -17.090 -0.344 -3.116 1.00 88.88 118 ARG A N 1
ATOM 950 C CA . ARG A 1 118 ? -17.680 -0.367 -1.763 1.00 88.88 118 ARG A CA 1
ATOM 951 C C . ARG A 1 118 ? -16.769 0.194 -0.674 1.00 88.88 118 ARG A C 1
ATOM 953 O O . ARG A 1 118 ? -17.155 0.184 0.491 1.00 88.88 118 ARG A O 1
ATOM 960 N N . PHE A 1 119 ? -15.572 0.644 -1.029 1.00 92.25 119 PHE A N 1
ATOM 961 C CA . PHE A 1 119 ? -14.621 1.199 -0.077 1.00 92.25 119 PHE A CA 1
ATOM 962 C C . PHE A 1 119 ? -14.420 2.686 -0.343 1.00 92.25 119 PHE A C 1
ATOM 964 O O . PHE A 1 119 ? -14.474 3.147 -1.479 1.00 92.25 119 PHE A O 1
ATOM 971 N N . SER A 1 120 ? -14.128 3.424 0.720 1.00 92.56 120 SER A N 1
ATOM 972 C CA . SER A 1 120 ? -13.691 4.814 0.649 1.00 92.56 120 SER A CA 1
ATOM 973 C C . SER A 1 120 ? -12.292 4.929 1.238 1.00 92.56 120 SER A C 1
ATOM 975 O O . SER A 1 120 ? -12.006 4.338 2.278 1.00 92.56 120 SER A O 1
ATOM 977 N N . SER A 1 121 ? -11.422 5.717 0.609 1.00 92.75 121 SER A N 1
ATOM 978 C CA . SER A 1 121 ? -10.155 6.119 1.232 1.00 92.75 121 SER A CA 1
ATOM 979 C C . SER A 1 121 ? -10.441 6.808 2.571 1.00 92.75 121 SER A C 1
ATOM 981 O O . SER A 1 121 ? -11.310 7.684 2.630 1.00 92.75 121 SER A O 1
ATOM 983 N N . LEU A 1 122 ? -9.712 6.464 3.636 1.00 94.25 122 LEU A N 1
ATOM 984 C CA . LEU A 1 122 ? -9.885 7.066 4.961 1.00 94.25 122 LEU A CA 1
ATOM 985 C C . LEU A 1 122 ? -9.774 8.597 4.887 1.00 94.25 122 LEU A C 1
ATOM 987 O O . LEU A 1 122 ? -10.557 9.306 5.517 1.00 94.25 122 LEU A O 1
ATOM 991 N N . ALA A 1 123 ? -8.868 9.117 4.054 1.00 93.31 123 ALA A N 1
ATOM 992 C CA . ALA A 1 123 ? -8.683 10.546 3.815 1.00 93.31 123 ALA A CA 1
ATOM 993 C C . ALA A 1 123 ? -9.976 11.249 3.358 1.00 93.31 123 ALA A C 1
ATOM 995 O O . ALA A 1 123 ? -10.214 12.388 3.766 1.00 93.31 123 ALA A O 1
ATOM 996 N N . SER A 1 124 ? -10.824 10.564 2.583 1.00 93.94 124 SER A N 1
ATOM 997 C CA . SER A 1 124 ? -12.078 11.103 2.030 1.00 93.94 124 SER A CA 1
ATOM 998 C C . SER A 1 124 ? -13.243 11.158 3.026 1.00 93.94 124 SER A C 1
ATOM 1000 O O . SER A 1 124 ? -14.209 11.880 2.796 1.00 93.94 124 SER A O 1
ATOM 1002 N N . LEU A 1 125 ? -13.156 10.429 4.141 1.00 94.44 125 LEU A N 1
ATOM 1003 C CA . LEU A 1 125 ? -14.215 10.376 5.150 1.00 94.44 125 LEU A CA 1
ATOM 1004 C 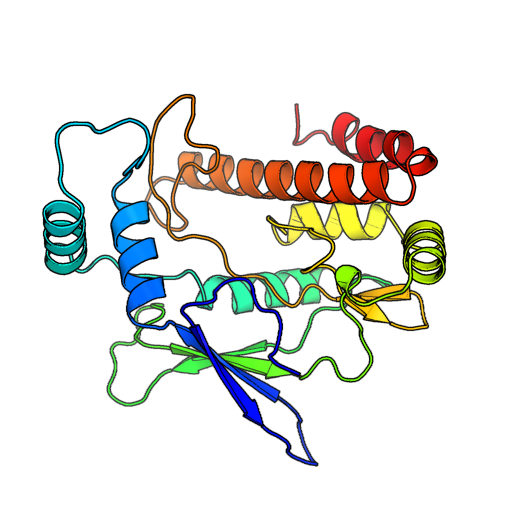C . LEU A 1 125 ? -14.264 11.662 5.992 1.00 94.44 125 LEU A C 1
ATOM 1006 O O . LEU A 1 125 ? -13.252 12.344 6.153 1.00 94.44 125 LEU A O 1
ATOM 1010 N N . SER A 1 126 ? -15.402 11.985 6.607 1.00 95.81 126 SER A N 1
ATOM 1011 C CA . SER A 1 126 ? -15.462 13.060 7.611 1.00 95.81 126 SER A CA 1
ATOM 1012 C C . SER A 1 126 ? -14.639 12.705 8.858 1.00 95.81 126 SER A C 1
ATOM 1014 O O . SER A 1 126 ? -14.371 11.533 9.116 1.00 95.81 126 SER A O 1
ATOM 1016 N N . SER A 1 127 ? -14.249 13.685 9.679 1.00 94.88 127 SER A N 1
ATOM 1017 C CA . SER A 1 127 ? -13.478 13.416 10.909 1.00 94.88 127 SER A CA 1
ATOM 1018 C C . SER A 1 127 ? -14.185 12.431 11.848 1.00 94.88 127 SER A C 1
ATOM 1020 O O . SER A 1 127 ? -13.554 11.515 12.369 1.00 94.88 127 SER A O 1
ATOM 1022 N N . GLN A 1 128 ? -15.508 12.552 12.003 1.00 95.56 128 GLN A N 1
ATOM 1023 C CA . GLN A 1 128 ? -16.299 11.631 12.824 1.00 95.56 128 GLN A CA 1
ATOM 1024 C C . GLN A 1 128 ? -16.321 10.213 12.233 1.00 95.56 128 GLN A C 1
ATOM 1026 O O . GLN A 1 128 ? -16.212 9.232 12.968 1.00 95.56 128 GLN A O 1
ATOM 1031 N N . GLN A 1 129 ? -16.421 10.090 10.907 1.00 95.31 129 GLN A N 1
ATOM 1032 C CA . GLN A 1 129 ? -16.344 8.799 10.222 1.00 95.31 129 GLN A CA 1
ATOM 1033 C C . GLN A 1 129 ? -14.946 8.178 10.335 1.00 95.31 129 GLN A C 1
ATOM 1035 O O . GLN A 1 129 ? -14.853 6.979 10.584 1.00 95.31 129 GLN A O 1
ATOM 1040 N N . LYS A 1 130 ? -13.874 8.980 10.227 1.00 95.38 130 LYS A N 1
ATOM 1041 C CA . LYS A 1 130 ? -12.487 8.533 10.441 1.00 95.38 130 LYS A CA 1
ATOM 1042 C C . LYS A 1 130 ? -12.311 7.949 11.845 1.00 95.38 130 LYS A C 1
ATOM 1044 O O . LYS A 1 130 ? -11.878 6.809 11.969 1.00 95.38 130 LYS A O 1
ATOM 1049 N N . ILE A 1 131 ? -12.715 8.690 12.881 1.00 96.19 131 ILE A N 1
ATOM 1050 C CA . ILE A 1 131 ? -12.686 8.244 14.287 1.00 96.19 131 ILE A CA 1
ATOM 1051 C C . ILE A 1 131 ? -13.456 6.931 14.450 1.00 96.19 131 ILE A C 1
ATOM 1053 O O . ILE A 1 131 ? -12.929 5.960 14.990 1.00 96.19 131 ILE A O 1
ATOM 1057 N N . LYS A 1 132 ? -14.695 6.870 13.939 1.00 95.81 132 LYS A N 1
ATOM 1058 C CA . LYS A 1 132 ? -15.537 5.670 14.038 1.00 95.81 132 LYS A CA 1
ATOM 1059 C C . LYS A 1 132 ? -14.879 4.464 13.367 1.00 95.81 132 LYS A C 1
ATOM 1061 O O . LYS A 1 132 ? -14.867 3.390 13.960 1.00 95.81 132 LYS A O 1
ATOM 1066 N N . ALA A 1 133 ? -14.337 4.638 12.164 1.00 94.62 133 ALA A N 1
ATOM 1067 C CA . ALA A 1 133 ? -13.662 3.579 11.423 1.00 94.62 133 ALA A CA 1
ATOM 1068 C C . ALA A 1 133 ? -12.411 3.082 12.158 1.00 94.62 133 ALA A C 1
ATOM 1070 O O . ALA A 1 133 ? -12.273 1.885 12.393 1.00 94.62 133 ALA A O 1
ATOM 1071 N N . LEU A 1 134 ? -11.546 3.999 12.603 1.00 95.56 134 LEU A N 1
ATOM 1072 C CA . LEU A 1 134 ? -10.333 3.662 13.349 1.00 95.56 134 LEU A CA 1
ATOM 1073 C C . LEU A 1 134 ? -10.635 3.002 14.696 1.00 95.56 134 LEU A C 1
ATOM 1075 O O . LEU A 1 134 ? -9.844 2.181 15.141 1.00 95.56 134 LEU A O 1
ATOM 1079 N N . LYS A 1 135 ? -11.771 3.305 15.334 1.00 96.12 135 LYS A N 1
ATOM 1080 C CA . LYS A 1 135 ? -12.182 2.664 16.591 1.00 96.12 135 LYS A CA 1
ATOM 1081 C C . LYS A 1 135 ? -12.578 1.196 16.410 1.00 96.12 135 LYS A C 1
ATOM 1083 O O . LYS A 1 135 ? -12.298 0.391 17.288 1.00 96.12 135 LYS A O 1
ATOM 1088 N N . HIS A 1 136 ? -13.205 0.850 15.286 1.00 94.38 136 HIS A N 1
ATOM 1089 C CA . HIS A 1 136 ? -13.649 -0.523 14.990 1.00 94.38 136 HIS A CA 1
ATOM 1090 C C . HIS A 1 136 ? -12.603 -1.345 14.228 1.00 94.38 136 HIS A C 1
ATOM 1092 O O . HIS A 1 136 ? -12.797 -2.535 13.998 1.00 94.38 136 HIS A O 1
ATOM 1098 N N . LEU A 1 137 ? -11.490 -0.721 13.840 1.00 92.50 137 LEU A N 1
ATOM 1099 C CA . LEU A 1 137 ? -10.408 -1.370 13.116 1.00 92.50 137 LEU A CA 1
ATOM 1100 C C . LEU A 1 137 ? -9.756 -2.474 13.957 1.00 92.50 137 LEU A C 1
ATOM 1102 O O . LEU A 1 137 ? -9.344 -2.227 15.095 1.00 92.50 137 LEU A O 1
ATOM 1106 N N . ASN A 1 138 ? -9.579 -3.663 13.388 1.00 92.75 138 ASN A N 1
ATOM 1107 C CA . ASN A 1 138 ? -8.792 -4.710 14.028 1.00 92.75 138 ASN A CA 1
ATOM 1108 C C . ASN A 1 138 ? -7.292 -4.426 13.833 1.00 92.75 138 ASN A C 1
ATOM 1110 O O . ASN A 1 138 ? -6.711 -4.751 12.796 1.00 92.75 138 ASN A O 1
ATOM 1114 N N . LEU A 1 139 ? -6.663 -3.789 14.828 1.00 94.19 139 LEU A N 1
ATOM 1115 C CA . LEU A 1 139 ? -5.251 -3.399 14.753 1.00 94.19 139 LEU A CA 1
ATOM 1116 C C . LEU A 1 139 ? -4.314 -4.594 14.656 1.00 94.19 139 LEU A C 1
ATOM 1118 O O . LEU A 1 139 ? -3.325 -4.523 13.933 1.00 94.19 139 LEU A O 1
ATOM 1122 N N . LYS A 1 140 ? -4.643 -5.707 15.315 1.00 93.62 140 LYS A N 1
ATOM 1123 C CA . LYS A 1 140 ? -3.836 -6.923 15.239 1.00 93.62 140 LYS A CA 1
ATOM 1124 C C . LYS A 1 140 ? -3.828 -7.501 13.825 1.00 93.62 140 LYS A C 1
ATOM 1126 O O . LYS A 1 140 ? -2.760 -7.798 13.302 1.00 93.62 140 LYS A O 1
ATOM 1131 N N . GLU A 1 141 ? -4.989 -7.611 13.180 1.00 93.75 141 GLU A N 1
ATOM 1132 C CA . GLU A 1 141 ? -5.050 -8.098 11.794 1.00 93.75 141 GLU A CA 1
ATOM 1133 C C . GLU A 1 141 ? -4.349 -7.154 10.814 1.00 93.75 141 GLU A C 1
ATOM 1135 O O . GLU A 1 141 ? -3.637 -7.618 9.921 1.00 93.75 141 GLU A O 1
ATOM 1140 N N . LEU A 1 142 ? -4.501 -5.837 10.991 1.00 93.69 142 LEU A N 1
ATOM 1141 C CA . LEU A 1 142 ? -3.785 -4.862 10.170 1.00 93.69 142 LEU A CA 1
ATOM 1142 C C . LEU A 1 142 ? -2.267 -4.959 10.371 1.00 93.69 142 LEU A C 1
ATOM 1144 O O . LEU A 1 142 ? -1.524 -4.878 9.397 1.00 93.69 142 LEU A O 1
ATOM 1148 N N . TYR A 1 143 ? -1.803 -5.161 11.605 1.00 93.38 143 TYR A N 1
ATOM 1149 C CA . TYR A 1 143 ? -0.387 -5.342 11.922 1.00 93.38 143 TYR A CA 1
ATOM 1150 C C . TYR A 1 143 ? 0.184 -6.624 11.297 1.00 93.38 143 TYR A C 1
ATOM 1152 O O . TYR A 1 143 ? 1.244 -6.609 10.669 1.00 93.38 143 TYR A O 1
ATOM 1160 N N . GLU A 1 144 ? -0.543 -7.737 11.391 1.00 91.31 144 GLU A N 1
ATOM 1161 C CA . GLU A 1 144 ? -0.154 -8.994 10.747 1.00 91.31 144 GLU A CA 1
ATOM 1162 C C . GLU A 1 144 ? -0.096 -8.850 9.218 1.00 91.31 144 GLU A C 1
ATOM 1164 O O . GLU A 1 144 ? 0.838 -9.344 8.581 1.00 91.31 144 GLU A O 1
ATOM 1169 N N . ALA A 1 145 ? -1.049 -8.123 8.625 1.00 91.25 145 ALA A N 1
ATOM 1170 C CA . ALA A 1 145 ? -1.046 -7.816 7.200 1.00 91.25 145 ALA A CA 1
ATOM 1171 C C . ALA A 1 145 ? 0.123 -6.907 6.798 1.00 91.25 145 ALA A C 1
ATOM 1173 O O . ALA A 1 145 ? 0.799 -7.191 5.807 1.00 91.25 145 ALA A O 1
ATOM 1174 N N . LEU A 1 146 ? 0.391 -5.858 7.585 1.00 90.31 146 LEU A N 1
ATOM 1175 C CA . LEU A 1 146 ? 1.543 -4.967 7.439 1.00 90.31 146 LEU A CA 1
ATOM 1176 C C . LEU A 1 146 ? 2.834 -5.777 7.342 1.00 90.31 146 LEU A C 1
ATOM 1178 O O . LEU A 1 146 ? 3.578 -5.610 6.377 1.00 90.31 146 LEU A O 1
ATOM 1182 N N . LYS A 1 147 ? 3.067 -6.669 8.305 1.00 86.94 147 LYS A N 1
ATOM 1183 C CA . LYS A 1 147 ? 4.274 -7.491 8.382 1.00 86.94 147 LYS A CA 1
ATOM 1184 C C . LYS A 1 147 ? 4.376 -8.498 7.243 1.00 86.94 147 LYS A C 1
ATOM 1186 O O . LYS A 1 147 ? 5.402 -8.593 6.583 1.00 86.94 147 LYS A O 1
ATOM 1191 N N . TYR A 1 148 ? 3.322 -9.270 7.005 1.00 86.00 148 TYR A N 1
ATOM 1192 C CA . TYR A 1 148 ? 3.400 -10.392 6.070 1.00 86.00 148 TYR A CA 1
ATOM 1193 C C . TYR A 1 148 ? 3.358 -9.946 4.601 1.00 86.00 148 TYR A C 1
ATOM 1195 O O . TYR A 1 148 ? 4.024 -10.542 3.758 1.00 86.00 148 TYR A O 1
ATOM 1203 N N . ALA A 1 149 ? 2.605 -8.890 4.276 1.00 84.25 149 ALA A N 1
ATOM 1204 C CA . ALA A 1 149 ? 2.513 -8.358 2.913 1.00 84.25 149 ALA A CA 1
ATOM 1205 C C . ALA A 1 149 ? 3.423 -7.136 2.663 1.00 84.25 149 ALA A C 1
ATOM 1207 O O . ALA A 1 149 ? 3.488 -6.625 1.537 1.00 84.25 149 ALA A O 1
ATOM 1208 N N . ASN A 1 150 ? 4.170 -6.690 3.680 1.00 79.62 150 ASN A N 1
ATOM 1209 C CA . ASN A 1 150 ? 5.055 -5.524 3.636 1.00 79.62 150 ASN A CA 1
ATOM 1210 C C . ASN A 1 150 ? 4.318 -4.258 3.184 1.00 79.62 150 ASN A C 1
ATOM 1212 O O . ASN A 1 150 ? 4.654 -3.657 2.158 1.00 79.62 150 ASN A O 1
ATOM 1216 N N . LEU A 1 151 ? 3.264 -3.885 3.913 1.00 85.69 151 LEU A N 1
ATOM 1217 C CA . LEU A 1 151 ? 2.447 -2.709 3.598 1.00 85.69 151 LEU A CA 1
ATOM 1218 C C . LEU A 1 151 ? 3.201 -1.434 3.995 1.00 85.69 151 LEU A C 1
ATOM 1220 O O . LEU A 1 151 ? 3.063 -0.933 5.099 1.00 85.69 151 LEU A O 1
ATOM 1224 N N . TRP A 1 152 ? 4.026 -0.907 3.099 1.00 78.19 152 TRP A N 1
ATOM 1225 C CA . TRP A 1 152 ? 5.049 0.085 3.447 1.00 78.19 152 TRP A CA 1
ATOM 1226 C C . TRP A 1 152 ? 4.564 1.532 3.632 1.00 78.19 152 TRP A C 1
ATOM 1228 O O . TRP A 1 152 ? 5.304 2.369 4.145 1.00 78.19 152 TRP A O 1
ATOM 1238 N N . ASN A 1 153 ? 3.338 1.850 3.205 1.00 80.00 153 ASN A N 1
ATOM 1239 C CA . ASN A 1 153 ? 2.815 3.221 3.199 1.00 80.00 153 ASN A CA 1
ATOM 1240 C C . ASN A 1 153 ? 1.336 3.274 3.620 1.00 80.00 153 ASN A C 1
ATOM 1242 O O . ASN A 1 153 ? 0.466 3.673 2.839 1.00 80.00 153 ASN A O 1
ATOM 1246 N N . LEU A 1 154 ? 1.041 2.824 4.844 1.00 87.62 154 LEU A N 1
ATOM 1247 C CA . LEU A 1 154 ? -0.299 2.840 5.451 1.00 87.62 154 LEU A CA 1
ATOM 1248 C C . LEU A 1 154 ? -0.716 4.251 5.907 1.00 87.62 154 LEU A C 1
ATOM 1250 O O . LEU A 1 154 ? -0.862 4.538 7.092 1.00 87.62 154 LEU A O 1
ATOM 1254 N N . THR A 1 155 ? -0.905 5.152 4.949 1.00 90.19 155 THR A N 1
ATOM 1255 C CA . THR A 1 155 ? -1.446 6.499 5.188 1.00 90.19 155 THR A CA 1
ATOM 1256 C C . THR A 1 155 ? -2.968 6.513 5.088 1.00 90.19 155 THR A C 1
ATOM 1258 O O . THR A 1 155 ? -3.581 5.590 4.554 1.00 90.19 155 THR A O 1
ATOM 1261 N N . ASP A 1 156 ? -3.598 7.601 5.528 1.00 90.12 156 ASP A N 1
ATOM 1262 C CA . ASP A 1 156 ? -5.036 7.828 5.353 1.00 90.12 156 ASP A CA 1
ATOM 1263 C C . ASP A 1 156 ? -5.479 7.824 3.878 1.00 90.12 156 ASP A C 1
ATOM 1265 O O . ASP A 1 156 ? -6.616 7.471 3.575 1.00 90.12 156 ASP A O 1
ATOM 1269 N N . LYS A 1 157 ? -4.589 8.157 2.939 1.00 88.25 157 LYS A N 1
ATOM 1270 C CA . LYS A 1 157 ? -4.859 8.070 1.495 1.00 88.25 157 LYS A CA 1
ATOM 1271 C C . LYS A 1 157 ? -4.913 6.625 0.990 1.00 88.25 157 LYS A C 1
ATOM 1273 O O . LYS A 1 157 ? -5.764 6.299 0.159 1.00 88.25 157 LYS A O 1
ATOM 1278 N N . ASN A 1 158 ? -4.040 5.768 1.515 1.00 86.44 158 ASN A N 1
ATOM 1279 C CA . ASN A 1 158 ? -3.844 4.397 1.039 1.00 86.44 158 ASN A CA 1
ATOM 1280 C C . ASN A 1 158 ? -4.600 3.343 1.850 1.00 86.44 158 ASN A C 1
ATOM 1282 O O . ASN A 1 158 ? -4.722 2.205 1.402 1.00 86.44 158 ASN A O 1
ATOM 1286 N N . LEU A 1 159 ? -5.140 3.716 3.006 1.00 91.25 159 LEU A N 1
ATOM 1287 C CA . LEU A 1 159 ? -6.040 2.881 3.782 1.00 91.25 159 LEU A CA 1
ATOM 1288 C C . LEU A 1 159 ? -7.477 3.113 3.317 1.00 91.25 159 LEU A C 1
ATOM 1290 O O . LEU A 1 159 ? -8.004 4.219 3.437 1.00 91.25 159 LEU A O 1
ATOM 1294 N N . TRP A 1 160 ? -8.103 2.083 2.762 1.00 94.06 160 TRP A N 1
ATOM 1295 C CA . TRP A 1 160 ? -9.479 2.141 2.286 1.00 94.06 160 TRP A CA 1
ATOM 1296 C C . TRP A 1 160 ? -10.361 1.311 3.203 1.00 94.06 160 TRP A C 1
ATOM 1298 O O . TRP A 1 160 ? -9.990 0.204 3.573 1.00 94.06 160 TRP A O 1
ATOM 1308 N N . ILE A 1 161 ? -11.516 1.848 3.583 1.00 93.75 161 ILE A N 1
ATOM 1309 C CA . ILE A 1 161 ? -12.416 1.223 4.554 1.00 93.75 161 ILE A CA 1
ATOM 1310 C C . ILE A 1 161 ? -13.838 1.202 3.990 1.00 93.75 161 ILE A C 1
ATOM 1312 O O . ILE A 1 161 ? -14.257 2.146 3.314 1.00 93.75 161 ILE A O 1
ATOM 1316 N N . ASN A 1 162 ? -14.575 0.120 4.235 1.00 92.88 162 ASN A N 1
ATOM 1317 C CA . ASN A 1 162 ? -15.996 0.016 3.896 1.00 92.88 162 ASN A CA 1
ATOM 1318 C C . ASN A 1 162 ? -16.899 0.186 5.137 1.00 92.88 162 ASN A C 1
ATOM 1320 O O . ASN A 1 162 ? -16.435 0.357 6.264 1.00 92.88 162 ASN A O 1
ATOM 1324 N N . ASN A 1 163 ? -18.216 0.110 4.943 1.00 89.69 163 ASN A N 1
ATOM 1325 C CA . ASN A 1 163 ? -19.187 0.275 6.034 1.00 89.69 163 ASN A CA 1
ATOM 1326 C C . ASN A 1 163 ? -19.148 -0.842 7.092 1.00 89.69 163 ASN A C 1
ATOM 1328 O O . ASN A 1 163 ? -19.632 -0.628 8.201 1.00 89.69 163 ASN A O 1
ATOM 1332 N N . ASN A 1 164 ? -18.566 -1.997 6.762 1.00 90.06 164 ASN A N 1
ATOM 1333 C CA . ASN A 1 164 ? -18.374 -3.122 7.677 1.00 90.06 164 ASN A CA 1
ATOM 1334 C C . ASN A 1 164 ? -17.039 -3.039 8.432 1.00 90.06 164 ASN A C 1
ATOM 1336 O O . ASN A 1 164 ? -16.704 -3.960 9.169 1.00 90.06 164 ASN A O 1
ATOM 1340 N N . TYR A 1 165 ? -16.276 -1.957 8.243 1.00 89.38 165 TYR A N 1
ATOM 1341 C CA . TYR A 1 165 ? -14.927 -1.785 8.780 1.00 89.38 165 TYR A CA 1
ATOM 1342 C C . TYR A 1 165 ? -13.894 -2.773 8.221 1.00 89.38 165 TYR A C 1
ATOM 1344 O O . TYR A 1 165 ? -12.801 -2.889 8.777 1.00 89.38 165 TYR A O 1
ATOM 1352 N N . ASP A 1 166 ? -14.193 -3.424 7.089 1.00 91.44 166 ASP A N 1
ATOM 1353 C CA . ASP A 1 166 ? -13.167 -4.117 6.315 1.00 91.44 166 ASP A CA 1
ATOM 1354 C C . ASP A 1 166 ? -12.173 -3.087 5.759 1.00 91.44 166 ASP A C 1
ATOM 1356 O O . ASP A 1 166 ? -12.545 -1.981 5.352 1.00 91.44 166 ASP A O 1
ATOM 1360 N N . ILE A 1 167 ? -10.914 -3.497 5.672 1.00 92.12 167 ILE A N 1
ATOM 1361 C CA . ILE A 1 167 ? -9.779 -2.734 5.180 1.00 92.12 167 ILE A CA 1
ATOM 1362 C C . ILE A 1 167 ? -9.376 -3.271 3.816 1.00 92.12 167 ILE A C 1
ATOM 1364 O O . ILE A 1 167 ? -9.165 -4.468 3.641 1.00 92.12 167 ILE A O 1
ATOM 1368 N N . ALA A 1 168 ? -9.176 -2.372 2.867 1.00 91.69 168 ALA A N 1
ATOM 1369 C CA . ALA A 1 168 ? -8.488 -2.642 1.622 1.00 91.69 168 ALA A CA 1
ATOM 1370 C C . ALA A 1 168 ? -7.238 -1.762 1.539 1.00 91.69 168 ALA A C 1
ATOM 1372 O O . ALA A 1 168 ? -7.238 -0.594 1.935 1.00 91.69 168 ALA A O 1
ATOM 1373 N N . TYR A 1 169 ? -6.166 -2.325 0.993 1.00 89.56 169 TYR A N 1
ATOM 1374 C CA . TYR A 1 169 ? -4.941 -1.592 0.699 1.00 89.56 169 TYR A CA 1
ATOM 1375 C C . TYR A 1 169 ? -4.693 -1.647 -0.808 1.00 89.56 169 TYR A C 1
ATOM 1377 O O . TYR A 1 169 ? -4.016 -2.561 -1.281 1.00 89.56 169 TYR A O 1
ATOM 1385 N N . PRO A 1 170 ? -5.272 -0.724 -1.599 1.00 84.81 170 PRO A N 1
ATOM 1386 C CA . PRO A 1 170 ? -5.087 -0.719 -3.047 1.00 84.81 170 PRO A CA 1
ATOM 1387 C C . PRO A 1 170 ? -3.636 -0.523 -3.452 1.00 84.81 170 PRO A C 1
ATOM 1389 O O . PRO A 1 170 ? -3.237 -1.011 -4.508 1.00 84.81 170 PRO A O 1
ATOM 1392 N N . ASP A 1 171 ? -2.832 0.168 -2.651 1.00 78.06 171 ASP A N 1
ATOM 1393 C CA . ASP A 1 171 ? -1.536 0.667 -3.091 1.00 78.06 171 ASP A CA 1
ATOM 1394 C C . ASP A 1 171 ? -0.332 -0.188 -2.673 1.00 78.06 171 ASP A C 1
ATOM 1396 O O . ASP A 1 171 ? 0.426 0.178 -1.791 1.00 78.06 171 ASP A O 1
ATOM 1400 N N . GLY A 1 172 ? -0.118 -1.328 -3.334 1.00 74.12 172 GLY A N 1
ATOM 1401 C CA . GLY A 1 172 ? 1.046 -2.201 -3.093 1.00 74.12 172 GLY A CA 1
ATOM 1402 C C . GLY A 1 172 ? 2.326 -1.853 -3.872 1.00 74.12 172 GLY A C 1
ATOM 1403 O O . GLY A 1 172 ? 3.217 -2.700 -3.973 1.00 74.12 172 GLY A O 1
ATOM 1404 N N . GLU A 1 173 ? 2.406 -0.669 -4.484 1.00 76.00 173 GLU A N 1
ATOM 1405 C CA . GLU A 1 173 ? 3.573 -0.249 -5.277 1.00 76.00 173 GLU A CA 1
ATOM 1406 C C . GLU A 1 173 ? 4.749 0.063 -4.370 1.00 76.00 173 GLU A C 1
ATOM 1408 O O . GLU A 1 173 ? 4.599 0.900 -3.492 1.00 76.00 173 GLU A O 1
ATOM 1413 N N . LYS A 1 174 ? 5.909 -0.564 -4.568 1.00 73.38 174 LYS A N 1
ATOM 1414 C CA . LYS A 1 174 ? 7.099 -0.352 -3.731 1.00 73.38 174 LYS A CA 1
ATOM 1415 C C . LYS A 1 174 ? 8.209 0.276 -4.572 1.00 73.38 174 LYS A C 1
ATOM 1417 O O . LYS A 1 174 ? 8.442 -0.190 -5.681 1.00 73.38 174 LYS A O 1
ATOM 1422 N N . PRO A 1 175 ? 8.878 1.333 -4.093 1.00 65.00 175 PRO A N 1
ATOM 1423 C CA . PRO A 1 175 ? 9.897 2.014 -4.882 1.00 65.00 175 PRO A CA 1
ATOM 1424 C C . PRO A 1 175 ? 11.065 1.068 -5.218 1.00 65.00 175 PRO A C 1
ATOM 1426 O O . PRO A 1 175 ? 11.434 0.216 -4.410 1.00 65.00 175 PRO A O 1
ATOM 1429 N N . ASN A 1 176 ? 11.657 1.227 -6.405 1.00 57.03 176 ASN A N 1
ATOM 1430 C CA . ASN A 1 176 ? 12.697 0.336 -6.949 1.00 57.03 176 ASN A CA 1
ATOM 1431 C C . ASN A 1 176 ? 14.119 0.611 -6.397 1.00 57.03 176 ASN A C 1
ATOM 1433 O O . ASN A 1 176 ? 15.115 0.401 -7.083 1.00 57.03 176 ASN A O 1
ATOM 1437 N N . ASN A 1 177 ? 14.230 1.181 -5.199 1.00 55.06 177 ASN A N 1
ATOM 1438 C CA . ASN A 1 177 ? 15.428 1.905 -4.756 1.00 55.06 177 ASN A CA 1
ATOM 1439 C C . ASN A 1 177 ? 16.536 0.970 -4.295 1.00 55.06 177 ASN A C 1
ATOM 1441 O O . ASN A 1 177 ? 16.278 0.272 -3.343 1.00 55.06 177 ASN A O 1
ATOM 1445 N N . GLU A 1 178 ? 17.765 1.055 -4.806 1.00 43.12 178 GLU A N 1
ATOM 1446 C CA . GLU A 1 178 ? 19.009 0.540 -4.205 1.00 43.12 178 GLU A CA 1
ATOM 1447 C C . GLU A 1 178 ? 19.730 1.766 -3.595 1.00 43.12 178 GLU A C 1
ATOM 1449 O O . GLU A 1 178 ? 19.802 2.745 -4.314 1.00 43.12 178 GLU A O 1
ATOM 1454 N N . GLY A 1 179 ? 20.199 1.845 -2.332 1.00 37.19 179 GLY A N 1
ATOM 1455 C CA . GLY A 1 179 ? 20.875 3.083 -1.850 1.00 37.19 179 GLY A CA 1
ATOM 1456 C C . GLY A 1 179 ? 21.360 3.170 -0.389 1.00 37.19 179 GLY A C 1
ATOM 1457 O O . GLY A 1 179 ? 20.725 2.661 0.515 1.00 37.19 179 GLY A O 1
ATOM 1458 N N . HIS A 1 180 ? 22.502 3.818 -0.127 1.00 31.78 180 HIS A N 1
ATOM 1459 C CA . HIS A 1 180 ? 23.167 3.906 1.189 1.00 31.78 180 HIS A CA 1
ATOM 1460 C C . HIS A 1 180 ? 23.073 5.313 1.825 1.00 31.78 180 HIS A C 1
ATOM 1462 O O . HIS A 1 180 ? 23.233 6.318 1.138 1.00 31.78 180 HIS A O 1
ATOM 1468 N N . GLY A 1 181 ? 22.952 5.398 3.163 1.00 34.16 181 GLY A N 1
ATOM 1469 C CA . GLY A 1 181 ? 23.233 6.619 3.946 1.00 34.16 181 GLY A CA 1
ATOM 1470 C C . GLY A 1 181 ? 22.233 6.949 5.070 1.00 34.16 181 GLY A C 1
ATOM 1471 O O . GLY A 1 181 ? 21.083 6.529 5.039 1.00 34.16 181 GLY A O 1
ATOM 1472 N N . ALA A 1 182 ? 22.669 7.754 6.051 1.00 32.91 182 ALA A N 1
ATOM 1473 C CA . ALA A 1 182 ? 21.943 8.063 7.300 1.00 32.91 182 ALA A CA 1
ATOM 1474 C C . ALA A 1 182 ? 20.690 8.973 7.183 1.00 32.91 182 ALA A C 1
ATOM 1476 O O . ALA A 1 182 ? 19.995 9.170 8.174 1.00 32.91 182 ALA A O 1
ATOM 1477 N N . TYR A 1 183 ? 20.392 9.537 6.003 1.00 36.28 183 TYR A N 1
ATOM 1478 C CA . TYR A 1 183 ? 19.185 10.357 5.757 1.00 36.28 183 TYR A CA 1
ATOM 1479 C C . TYR A 1 183 ? 18.297 9.831 4.634 1.00 36.28 183 TYR A C 1
ATOM 1481 O O . TYR A 1 183 ? 17.229 10.389 4.381 1.00 36.28 183 TYR A O 1
ATOM 1489 N N . ALA A 1 184 ? 18.688 8.735 3.997 1.00 40.06 184 ALA A N 1
ATOM 1490 C CA . ALA A 1 184 ? 17.842 8.109 3.015 1.00 40.06 184 ALA A CA 1
ATOM 1491 C C . ALA A 1 184 ? 16.780 7.311 3.774 1.00 40.06 184 ALA A C 1
ATOM 1493 O O . ALA A 1 184 ? 17.001 6.203 4.255 1.00 40.06 184 ALA A O 1
ATOM 1494 N N . ARG A 1 185 ? 15.616 7.941 3.964 1.00 37.81 185 ARG A N 1
ATOM 1495 C CA . ARG A 1 185 ? 14.492 7.367 4.718 1.00 37.81 185 ARG A CA 1
ATOM 1496 C C . ARG A 1 185 ? 13.925 6.087 4.083 1.00 37.81 185 ARG A C 1
ATOM 1498 O O . ARG A 1 185 ? 13.019 5.513 4.668 1.00 37.81 185 ARG A O 1
ATOM 1505 N N . TRP A 1 186 ? 14.463 5.639 2.943 1.00 41.81 186 TRP A N 1
ATOM 1506 C CA . TRP A 1 186 ? 14.041 4.457 2.190 1.00 41.81 186 TRP A CA 1
ATOM 1507 C C . TRP A 1 186 ? 15.233 3.884 1.405 1.00 41.81 186 TRP A C 1
ATOM 1509 O O . TRP A 1 186 ? 15.499 4.311 0.283 1.00 41.81 186 TRP A O 1
ATOM 1519 N N . ASN A 1 187 ? 15.965 2.948 2.009 1.00 30.83 187 ASN A N 1
ATOM 1520 C CA . ASN A 1 187 ? 17.172 2.354 1.435 1.00 30.83 187 ASN A CA 1
ATOM 1521 C C . ASN A 1 187 ? 16.973 0.867 1.069 1.00 30.83 187 ASN A C 1
ATOM 1523 O O . ASN A 1 187 ? 16.779 0.047 1.960 1.00 30.83 187 ASN A O 1
ATOM 1527 N N . VAL A 1 188 ? 17.166 0.580 -0.226 1.00 41.44 188 VAL A N 1
ATOM 1528 C CA . VAL A 1 188 ? 17.664 -0.650 -0.900 1.00 41.44 188 VAL A CA 1
ATOM 1529 C C . VAL A 1 188 ? 16.675 -1.671 -1.523 1.00 41.44 188 VAL A C 1
ATOM 1531 O O . VAL A 1 188 ? 15.569 -1.863 -1.031 1.00 41.44 188 VAL A O 1
ATOM 1534 N N . ALA A 1 189 ? 17.056 -2.235 -2.691 1.00 38.47 189 ALA A N 1
ATOM 1535 C CA . ALA A 1 189 ? 16.181 -2.662 -3.795 1.00 38.47 189 ALA A CA 1
ATOM 1536 C C . ALA A 1 189 ? 15.549 -4.039 -3.614 1.00 38.47 189 ALA A C 1
ATOM 1538 O O . ALA A 1 189 ? 15.948 -4.835 -2.766 1.00 38.47 189 ALA A O 1
ATOM 1539 N N . ILE A 1 190 ? 14.554 -4.327 -4.458 1.00 40.94 190 ILE A N 1
ATOM 1540 C CA . ILE A 1 190 ? 13.792 -5.580 -4.424 1.00 40.94 190 ILE A CA 1
ATOM 1541 C C . ILE A 1 190 ? 14.556 -6.753 -5.042 1.00 40.94 190 ILE A C 1
ATOM 1543 O O . ILE A 1 190 ? 14.264 -7.882 -4.668 1.00 40.94 190 ILE A O 1
ATOM 1547 N N . LEU A 1 191 ? 15.567 -6.539 -5.893 1.00 40.34 191 LEU A N 1
ATOM 1548 C CA . LEU A 1 191 ? 16.317 -7.642 -6.510 1.00 40.34 191 LEU A CA 1
ATOM 1549 C C . LEU A 1 191 ? 17.788 -7.288 -6.770 1.00 40.34 191 LEU A C 1
ATOM 1551 O O . LEU A 1 191 ? 18.204 -7.082 -7.906 1.00 40.34 191 LEU A O 1
ATOM 1555 N N . GLY A 1 192 ? 18.588 -7.280 -5.707 1.00 36.81 192 GLY A N 1
ATOM 1556 C CA . GLY A 1 192 ? 20.009 -7.615 -5.799 1.00 36.81 192 GLY A CA 1
ATOM 1557 C C . GLY A 1 192 ? 20.188 -9.083 -5.407 1.00 36.81 192 GLY A C 1
ATOM 1558 O O . GLY A 1 192 ? 19.433 -9.580 -4.574 1.00 36.81 192 GLY A O 1
ATOM 1559 N N . ASN A 1 193 ? 21.181 -9.786 -5.959 1.00 40.28 193 ASN A N 1
ATOM 1560 C CA . ASN A 1 193 ? 21.534 -11.190 -5.650 1.00 40.28 193 ASN A CA 1
ATOM 1561 C C . ASN A 1 193 ? 21.988 -11.434 -4.182 1.00 40.28 193 ASN A C 1
ATOM 1563 O O . ASN A 1 193 ? 22.724 -12.374 -3.896 1.00 40.28 193 ASN A O 1
ATOM 1567 N N . ASP A 1 194 ? 21.589 -10.568 -3.253 1.00 49.53 194 ASP A N 1
ATOM 1568 C CA . ASP A 1 194 ? 22.056 -10.458 -1.879 1.00 49.53 194 ASP A CA 1
ATOM 1569 C C . ASP A 1 194 ? 20.857 -10.595 -0.924 1.00 49.53 194 ASP A C 1
ATOM 1571 O O . ASP A 1 194 ? 20.120 -9.645 -0.640 1.00 49.53 194 ASP A O 1
ATOM 1575 N N . LEU A 1 195 ? 20.637 -11.830 -0.465 1.00 48.72 195 LEU A N 1
ATOM 1576 C CA . LEU A 1 195 ? 19.514 -12.217 0.394 1.00 48.72 195 LEU A CA 1
ATOM 1577 C C . LEU A 1 195 ? 19.503 -11.474 1.739 1.00 48.72 195 LEU A C 1
ATOM 1579 O O . LEU A 1 195 ? 18.431 -11.251 2.302 1.00 48.72 195 LEU A O 1
ATOM 1583 N N . GLU A 1 196 ? 20.666 -11.070 2.251 1.00 50.91 196 GLU A N 1
ATOM 1584 C CA . GLU A 1 196 ? 20.761 -10.327 3.512 1.00 50.91 196 GLU A CA 1
ATOM 1585 C C . GLU A 1 196 ? 20.281 -8.881 3.343 1.00 50.91 196 GLU A C 1
ATOM 1587 O O . GLU A 1 196 ? 19.526 -8.375 4.178 1.00 50.91 196 GLU A O 1
ATOM 1592 N N . LYS A 1 197 ? 20.592 -8.242 2.208 1.00 52.34 197 LYS A N 1
ATOM 1593 C CA . LYS A 1 197 ? 20.008 -6.934 1.867 1.00 52.34 197 LYS A CA 1
ATOM 1594 C C . LYS A 1 197 ? 18.493 -7.020 1.694 1.00 52.34 197 LYS A C 1
ATOM 1596 O O . LYS A 1 197 ? 17.778 -6.181 2.234 1.00 52.34 197 LYS A O 1
ATOM 1601 N N . ALA A 1 198 ? 17.986 -8.060 1.030 1.00 53.62 198 ALA A N 1
ATOM 1602 C CA . ALA A 1 198 ? 16.545 -8.246 0.845 1.00 53.62 198 ALA A CA 1
ATOM 1603 C C . ALA A 1 198 ? 15.775 -8.340 2.182 1.00 53.62 198 ALA A C 1
ATOM 1605 O O . ALA A 1 198 ? 14.708 -7.737 2.319 1.00 53.62 198 ALA A O 1
ATOM 1606 N N . LYS A 1 199 ? 16.327 -9.030 3.194 1.00 57.31 199 LYS A N 1
ATOM 1607 C CA . LYS A 1 199 ? 15.735 -9.109 4.547 1.00 57.31 199 LYS A CA 1
ATOM 1608 C C . LYS A 1 199 ? 15.667 -7.743 5.236 1.00 57.31 199 LYS A C 1
ATOM 1610 O O . LYS A 1 199 ? 14.644 -7.407 5.834 1.00 57.31 199 LYS A O 1
ATOM 1615 N N . PHE A 1 200 ? 16.727 -6.943 5.131 1.00 57.41 200 PHE A N 1
ATOM 1616 C CA . PHE A 1 200 ? 16.764 -5.589 5.691 1.00 57.41 200 PHE A CA 1
ATOM 1617 C C . PHE A 1 200 ? 15.713 -4.662 5.041 1.00 57.41 200 PHE A C 1
ATOM 1619 O O . PHE A 1 200 ? 15.081 -3.855 5.723 1.00 57.41 200 PHE A O 1
ATOM 1626 N N . ASN A 1 201 ? 15.447 -4.831 3.743 1.00 60.50 201 ASN A N 1
ATOM 1627 C CA . ASN A 1 201 ? 14.484 -4.020 2.982 1.00 60.50 201 ASN A CA 1
ATOM 1628 C C . ASN A 1 201 ? 13.030 -4.311 3.376 1.00 60.50 201 ASN A C 1
ATOM 1630 O O . ASN A 1 201 ? 12.232 -3.395 3.581 1.00 60.50 201 ASN A O 1
ATOM 1634 N N . VAL A 1 202 ? 12.713 -5.597 3.544 1.00 64.00 202 VAL A N 1
ATOM 1635 C CA . VAL A 1 202 ? 11.423 -6.079 4.059 1.00 64.00 202 VAL A CA 1
ATOM 1636 C C . VAL A 1 202 ? 11.117 -5.438 5.415 1.00 64.00 202 VAL A C 1
ATOM 1638 O O . VAL A 1 202 ? 10.022 -4.909 5.611 1.00 64.00 202 VAL A O 1
ATOM 1641 N N . ARG A 1 203 ? 12.112 -5.385 6.311 1.00 68.81 203 ARG A N 1
ATOM 1642 C CA . ARG A 1 203 ? 11.983 -4.736 7.621 1.00 68.81 203 ARG A CA 1
ATOM 1643 C C . ARG A 1 203 ? 11.737 -3.229 7.509 1.00 68.81 203 ARG A C 1
ATOM 1645 O O . ARG A 1 203 ? 10.814 -2.731 8.138 1.00 68.81 203 ARG A O 1
ATOM 1652 N N . ASN A 1 204 ? 12.479 -2.508 6.669 1.00 68.69 204 ASN A N 1
ATOM 1653 C CA . ASN A 1 204 ? 12.287 -1.059 6.502 1.00 68.69 204 ASN A CA 1
ATOM 1654 C C . ASN A 1 204 ? 10.901 -0.690 5.957 1.00 68.69 204 ASN A C 1
ATOM 1656 O O . ASN A 1 204 ? 10.334 0.332 6.343 1.00 68.69 204 ASN A O 1
ATOM 1660 N N . TRP A 1 205 ? 10.342 -1.497 5.055 1.00 72.88 205 TRP A N 1
ATOM 1661 C CA . TRP A 1 205 ? 8.970 -1.298 4.588 1.00 72.88 205 TRP A CA 1
ATOM 1662 C C . TRP A 1 205 ? 7.963 -1.526 5.695 1.00 72.88 205 TRP A C 1
ATOM 1664 O O . TRP A 1 205 ? 7.083 -0.694 5.893 1.00 72.88 205 TRP A O 1
ATOM 1674 N N . PHE A 1 206 ? 8.111 -2.618 6.431 1.00 79.44 206 PHE A N 1
ATOM 1675 C CA . PHE A 1 206 ? 7.291 -2.881 7.599 1.00 79.44 206 PHE A CA 1
ATOM 1676 C C . PHE A 1 206 ? 7.370 -1.720 8.620 1.00 79.44 206 PHE A C 1
ATOM 1678 O O . PHE A 1 206 ? 6.329 -1.166 8.976 1.00 79.44 206 PHE A O 1
ATOM 1685 N N . ASP A 1 207 ? 8.569 -1.253 8.985 1.00 81.62 207 ASP A N 1
ATOM 1686 C CA . ASP A 1 207 ? 8.781 -0.131 9.916 1.00 81.62 207 ASP A CA 1
ATOM 1687 C C . ASP A 1 207 ? 8.184 1.179 9.380 1.00 81.62 207 ASP A C 1
ATOM 1689 O O . ASP A 1 207 ? 7.559 1.957 10.108 1.00 81.62 207 ASP A O 1
ATOM 1693 N N . GLY A 1 208 ? 8.371 1.440 8.086 1.00 80.56 208 GLY A N 1
ATOM 1694 C CA . GLY A 1 208 ? 7.841 2.614 7.406 1.00 80.56 208 GLY A CA 1
ATOM 1695 C C . GLY A 1 208 ? 6.318 2.645 7.400 1.00 80.56 208 GLY A C 1
ATOM 1696 O O . GLY A 1 208 ? 5.720 3.670 7.738 1.00 80.56 208 GLY A O 1
ATOM 1697 N N . GLY A 1 209 ? 5.690 1.511 7.095 1.00 85.88 209 GLY A N 1
ATOM 1698 C CA . GLY A 1 209 ? 4.243 1.362 7.143 1.00 85.88 209 GLY A CA 1
ATOM 1699 C C . GLY A 1 209 ? 3.702 1.461 8.563 1.00 85.88 209 GLY A C 1
ATOM 1700 O O . GLY A 1 209 ? 2.693 2.134 8.782 1.00 85.88 209 GLY A O 1
ATOM 1701 N N . HIS A 1 210 ? 4.415 0.885 9.535 1.00 91.50 210 HIS A N 1
ATOM 1702 C CA . HIS A 1 210 ? 4.079 0.985 10.949 1.00 91.50 210 HIS A CA 1
ATOM 1703 C C . HIS A 1 210 ? 4.036 2.442 11.415 1.00 91.50 210 HIS A C 1
ATOM 1705 O O . HIS A 1 210 ? 3.019 2.898 11.939 1.00 91.50 210 HIS A O 1
ATOM 1711 N N . ARG A 1 211 ? 5.110 3.199 11.160 1.00 90.25 211 ARG A N 1
ATOM 1712 C CA . ARG A 1 211 ? 5.215 4.623 11.523 1.00 90.25 211 ARG A CA 1
ATOM 1713 C C . ARG A 1 211 ? 4.239 5.503 10.743 1.00 90.25 211 ARG A C 1
ATOM 1715 O O . ARG A 1 211 ? 3.785 6.527 11.250 1.00 90.25 211 ARG A O 1
ATOM 1722 N N . ALA A 1 212 ? 3.931 5.156 9.492 1.00 90.19 212 ALA A N 1
ATOM 1723 C CA . ALA A 1 212 ? 2.928 5.873 8.709 1.00 90.19 212 ALA A CA 1
ATOM 1724 C C . ALA A 1 212 ? 1.539 5.734 9.343 1.00 90.19 212 ALA A C 1
ATOM 1726 O O . ALA A 1 212 ? 0.841 6.736 9.502 1.00 90.19 212 ALA A O 1
ATOM 1727 N N . PHE A 1 213 ? 1.176 4.522 9.763 1.00 95.44 213 PHE A N 1
ATOM 1728 C CA . PHE A 1 213 ? -0.110 4.275 10.400 1.00 95.44 213 PHE A CA 1
ATOM 1729 C C . PHE A 1 213 ? -0.180 4.822 11.833 1.00 95.44 213 PHE A C 1
ATOM 1731 O O . PHE A 1 213 ? -1.200 5.385 12.224 1.00 95.44 213 PHE A O 1
ATOM 1738 N N . GLU A 1 214 ? 0.923 4.775 12.583 1.00 96.12 214 GLU A N 1
ATOM 1739 C CA . GLU A 1 214 ? 1.047 5.440 13.886 1.00 96.12 214 GLU A CA 1
ATOM 1740 C C . GLU A 1 214 ? 0.654 6.924 13.790 1.00 96.12 214 GLU A C 1
ATOM 1742 O O . GLU A 1 214 ? -0.142 7.408 14.591 1.00 96.12 214 GLU A O 1
ATOM 1747 N N . LYS A 1 215 ? 1.113 7.636 12.751 1.00 95.94 215 LYS A N 1
ATOM 1748 C CA . LYS A 1 215 ? 0.729 9.038 12.502 1.00 95.94 215 LYS A CA 1
ATOM 1749 C C . LYS A 1 215 ? -0.753 9.211 12.176 1.00 95.94 215 LYS A C 1
ATOM 1751 O O . LYS A 1 215 ? -1.333 10.240 12.519 1.00 95.94 215 LYS A O 1
ATOM 1756 N N . VAL A 1 216 ? -1.375 8.237 11.507 1.00 96.38 216 VAL A N 1
ATOM 1757 C CA . VAL A 1 216 ? -2.827 8.239 11.261 1.00 96.38 216 VAL A CA 1
ATOM 1758 C C . VAL A 1 216 ? -3.573 8.142 12.593 1.00 96.38 216 VAL A C 1
ATOM 1760 O O . VAL A 1 216 ? -4.483 8.938 12.833 1.00 96.38 216 VAL A O 1
ATOM 1763 N N . LEU A 1 217 ? -3.155 7.236 13.483 1.00 97.62 217 LEU A N 1
ATOM 1764 C CA . LEU A 1 217 ? -3.724 7.114 14.827 1.00 97.62 217 LEU A CA 1
ATOM 1765 C C . LEU A 1 217 ? -3.474 8.373 15.665 1.00 97.62 217 LEU A C 1
ATOM 1767 O O . LEU A 1 217 ? -4.425 8.940 16.182 1.00 97.62 217 LEU A O 1
ATOM 1771 N N . GLN A 1 218 ? -2.249 8.895 15.722 1.00 97.62 218 GLN A N 1
ATOM 1772 C CA . GLN A 1 218 ? -1.932 10.140 16.440 1.00 97.62 218 GLN A CA 1
ATOM 1773 C C . GLN A 1 218 ? -2.784 11.327 15.980 1.00 97.62 218 GLN A C 1
ATOM 1775 O O . GLN A 1 218 ? -3.106 12.207 16.773 1.00 97.62 218 GLN A O 1
ATOM 1780 N N . ARG A 1 219 ? -3.143 11.376 14.694 1.00 96.44 219 ARG A N 1
ATOM 1781 C CA . ARG A 1 219 ? -3.932 12.474 14.134 1.00 96.44 219 ARG A CA 1
ATOM 1782 C C . ARG A 1 219 ? -5.422 12.356 14.433 1.00 96.44 219 ARG A C 1
ATOM 1784 O O . ARG A 1 219 ? -6.085 13.380 14.586 1.00 96.44 219 ARG A O 1
ATOM 1791 N N . TYR A 1 220 ? -5.959 11.140 14.424 1.00 96.75 220 TYR A N 1
ATOM 1792 C CA . TYR A 1 220 ? -7.407 10.925 14.393 1.00 96.75 220 TYR A CA 1
ATOM 1793 C C . TYR A 1 220 ? -7.955 10.123 15.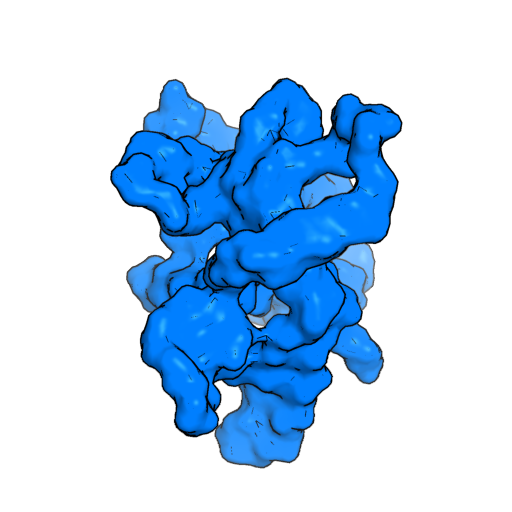571 1.00 96.75 220 TYR A C 1
ATOM 1795 O O . TYR A 1 220 ? -9.137 10.255 15.854 1.00 96.75 220 TYR A O 1
ATOM 1803 N N . LEU A 1 221 ? -7.149 9.294 16.232 1.00 97.00 221 LEU A N 1
ATOM 1804 C CA . LEU A 1 221 ? -7.556 8.456 17.362 1.00 97.00 221 LEU A CA 1
ATOM 1805 C C . LEU A 1 221 ? -6.358 8.145 18.294 1.00 97.00 221 LEU A C 1
ATOM 1807 O O . LEU A 1 221 ? -5.888 6.998 18.333 1.00 97.00 221 LEU A O 1
ATOM 1811 N N . PRO A 1 222 ? -5.805 9.158 18.996 1.00 97.50 222 PRO A N 1
ATOM 1812 C CA . PRO A 1 222 ? -4.551 9.030 19.744 1.00 97.50 222 PRO A CA 1
ATOM 1813 C C . PRO A 1 222 ? -4.578 7.953 20.832 1.00 97.50 222 PRO A C 1
ATOM 1815 O O . PRO A 1 222 ? -3.549 7.352 21.133 1.00 97.50 222 PRO A O 1
ATOM 1818 N N . GLU A 1 223 ? -5.747 7.668 21.404 1.00 97.25 223 GLU A N 1
ATOM 1819 C CA . GLU A 1 223 ? -5.918 6.682 22.471 1.00 97.25 223 GLU A CA 1
ATOM 1820 C C . GLU A 1 223 ? -5.551 5.249 22.049 1.00 97.25 223 GLU A C 1
ATOM 1822 O O . GLU A 1 223 ? -5.236 4.425 22.904 1.00 97.25 223 GLU A O 1
ATOM 1827 N N . ARG A 1 224 ? -5.538 4.948 20.741 1.00 97.62 224 ARG A N 1
ATOM 1828 C CA . ARG A 1 224 ? -5.136 3.632 20.210 1.00 97.62 224 ARG A CA 1
ATOM 1829 C C . ARG A 1 224 ? -3.659 3.535 19.828 1.00 97.62 224 ARG A C 1
ATOM 1831 O O . ARG A 1 224 ? -3.207 2.465 19.428 1.00 97.62 224 ARG A O 1
ATOM 1838 N N . VAL A 1 225 ? -2.887 4.617 19.949 1.00 97.88 225 VAL A N 1
ATOM 1839 C CA . VAL A 1 225 ? -1.452 4.606 19.607 1.00 97.88 225 VAL A CA 1
ATOM 1840 C C . VAL A 1 225 ? -0.690 3.623 20.494 1.00 97.88 225 VAL A C 1
ATOM 1842 O O . VAL A 1 225 ? 0.126 2.864 19.985 1.00 97.88 225 VAL A O 1
ATOM 1845 N N . ALA A 1 226 ? -0.991 3.577 21.795 1.00 97.12 226 ALA A N 1
ATOM 1846 C CA . ALA A 1 226 ? -0.338 2.650 22.719 1.00 97.12 226 ALA A CA 1
ATOM 1847 C C . ALA A 1 226 ? -0.585 1.177 22.342 1.00 97.12 226 ALA A C 1
ATOM 1849 O O . ALA A 1 226 ? 0.348 0.381 22.349 1.00 97.12 226 ALA A O 1
ATOM 1850 N N . GLU A 1 227 ? -1.816 0.833 21.943 1.00 97.44 227 GLU A N 1
ATOM 1851 C CA . GLU A 1 227 ? -2.174 -0.509 21.457 1.00 97.44 227 GLU A CA 1
ATOM 1852 C C . GLU A 1 227 ? -1.365 -0.880 20.202 1.00 97.44 227 GLU A C 1
ATOM 1854 O O . GLU A 1 227 ? -0.824 -1.980 20.106 1.00 97.44 227 GLU A O 1
ATOM 1859 N N . TRP A 1 228 ? -1.231 0.054 19.255 1.00 96.94 228 TRP A N 1
ATOM 1860 C CA . TRP A 1 228 ? -0.442 -0.144 18.037 1.00 96.94 228 TRP A CA 1
ATOM 1861 C C . TRP A 1 228 ? 1.052 -0.339 18.323 1.00 96.94 228 TRP A C 1
ATOM 1863 O O . TRP A 1 228 ? 1.659 -1.283 17.821 1.00 96.94 228 TRP A O 1
ATOM 1873 N N . MET A 1 229 ? 1.628 0.508 19.181 1.00 96.12 229 MET A N 1
ATOM 1874 C CA . MET A 1 229 ? 3.032 0.409 19.591 1.00 96.12 229 MET A CA 1
ATOM 1875 C C . MET A 1 229 ? 3.318 -0.900 20.325 1.00 96.12 229 MET A C 1
ATOM 1877 O O . MET A 1 229 ? 4.343 -1.532 20.080 1.00 96.12 229 MET A O 1
ATOM 1881 N N . GLN A 1 230 ? 2.389 -1.354 21.168 1.00 96.44 230 GLN A N 1
ATOM 1882 C CA . GLN A 1 230 ? 2.528 -2.612 21.890 1.00 96.44 230 GLN A CA 1
ATOM 1883 C C . GLN A 1 230 ? 2.647 -3.812 20.938 1.00 96.44 230 GLN A C 1
ATOM 1885 O O . GLN A 1 230 ? 3.482 -4.685 21.175 1.00 96.44 230 GLN A O 1
ATOM 1890 N N . LEU A 1 231 ? 1.869 -3.847 19.846 1.00 95.62 231 LEU A N 1
ATOM 1891 C CA . LEU A 1 231 ? 1.992 -4.894 18.820 1.00 95.62 231 LEU A CA 1
ATOM 1892 C C . LEU A 1 231 ? 3.398 -4.916 18.206 1.00 95.62 231 LEU A C 1
ATOM 1894 O O . LEU A 1 231 ? 3.955 -5.988 17.983 1.00 95.62 231 LEU A O 1
ATOM 1898 N N . TYR A 1 232 ? 3.981 -3.740 17.975 1.00 92.38 232 TYR A N 1
ATOM 1899 C CA . TYR A 1 232 ? 5.314 -3.594 17.402 1.00 92.38 232 TYR A CA 1
ATOM 1900 C C . TYR A 1 232 ? 6.441 -3.980 18.361 1.00 92.38 232 TYR A C 1
ATOM 1902 O O . TYR A 1 232 ? 7.354 -4.706 17.979 1.00 92.38 232 TYR A O 1
ATOM 1910 N N . GLU A 1 233 ? 6.369 -3.544 19.616 1.00 91.69 233 GLU A N 1
ATOM 1911 C CA . GLU A 1 233 ? 7.384 -3.825 20.640 1.00 91.69 233 GLU A CA 1
ATOM 1912 C C . GLU A 1 233 ? 7.420 -5.300 21.069 1.00 91.69 233 GLU A C 1
ATOM 1914 O O . GLU A 1 233 ? 8.469 -5.822 21.469 1.00 91.69 233 GLU A O 1
ATOM 1919 N N . GLN A 1 234 ? 6.273 -5.979 20.993 1.00 91.88 234 GLN A N 1
ATOM 1920 C CA . GLN A 1 234 ? 6.143 -7.400 21.313 1.00 91.88 234 GLN A CA 1
ATOM 1921 C C . GLN A 1 234 ? 6.532 -8.320 20.151 1.00 91.88 234 GLN A C 1
ATOM 1923 O O . GLN A 1 234 ? 6.663 -9.528 20.359 1.00 91.88 234 GLN A O 1
ATOM 1928 N N . ASP A 1 235 ? 6.740 -7.788 18.945 1.00 86.69 235 ASP A N 1
ATOM 1929 C CA . ASP A 1 235 ? 7.091 -8.602 17.791 1.00 86.69 235 ASP A CA 1
ATOM 1930 C C . ASP A 1 235 ? 8.567 -9.053 17.856 1.00 86.69 235 ASP A C 1
ATOM 1932 O O . ASP A 1 235 ? 9.485 -8.226 17.833 1.00 86.69 235 ASP A O 1
ATOM 1936 N N . PRO A 1 236 ? 8.839 -10.372 17.897 1.00 84.12 236 PRO A N 1
ATOM 1937 C CA . PRO A 1 236 ? 10.198 -10.894 18.029 1.00 84.12 236 PRO A CA 1
ATOM 1938 C C . PRO A 1 236 ? 11.081 -10.619 16.805 1.00 84.12 236 PRO A C 1
ATOM 1940 O O . PRO A 1 236 ? 12.293 -10.745 16.904 1.00 84.12 236 PRO A O 1
ATOM 1943 N N . THR A 1 237 ? 10.499 -10.257 15.659 1.00 73.56 237 THR A N 1
ATOM 1944 C CA . THR A 1 237 ? 11.241 -9.943 14.423 1.00 73.56 237 THR A CA 1
ATOM 1945 C C . THR A 1 237 ? 11.721 -8.491 14.356 1.00 73.56 237 THR A C 1
ATOM 1947 O O . THR A 1 237 ? 12.468 -8.125 13.448 1.00 73.56 237 THR A O 1
ATOM 1950 N N . VAL A 1 238 ? 11.292 -7.669 15.317 1.00 69.56 238 VAL A N 1
ATOM 1951 C CA . VAL A 1 238 ? 11.657 -6.252 15.446 1.00 69.56 238 VAL A CA 1
ATOM 1952 C C . VAL A 1 238 ? 12.851 -6.054 16.387 1.00 69.56 238 VAL A C 1
ATOM 1954 O O . VAL A 1 238 ? 13.525 -5.025 16.317 1.00 69.56 238 VAL A O 1
ATOM 1957 N N . LYS A 1 239 ? 13.165 -7.037 17.232 1.00 58.56 239 LYS A N 1
ATOM 1958 C CA . LYS A 1 239 ? 14.380 -7.053 18.060 1.00 58.56 239 LYS A CA 1
ATOM 1959 C C . LYS A 1 239 ? 15.572 -7.566 17.258 1.00 58.56 239 LYS A C 1
ATOM 1961 O O . LYS A 1 239 ? 16.674 -7.030 17.488 1.00 58.56 239 LYS A O 1
#

Radius of gyration: 18.43 Å; chains: 1; bounding box: 49×35×51 Å

Sequence (239 aa):
MPSNNLSENNYIFEIESKAIPAVVKLSGIQSRISNMISSLGYDPYRVKWWTRNDLISQATQKNIPTQQHITRAATQQLLSRLKKESVRAIPTYLYHIPGRPTDCDDRNYIIVQEKLSRFSSLASLSSQQKIKALKHLNLKELYEALKYANLWNLTDKNLWINNNYDIAYPDGEKPNNEGHGAYARWNVAILGNDLEKAKFNVRNWFDGGHRAFEKVLQRYLPERVAEWMQLYEQDPTVK

pLDDT: mean 77.31, std 18.03, range [27.95, 97.88]

Secondary structure (DSSP, 8-state):
-----S-TTSEEEEE--SS--EEEEE--HHHHHHHHHHHTT--TTT-TT--HHHHHHHHHHTTPPP-TTHHHHHHHHHHHHT--SSEEPP-EEEEEPTTS--SS-TTTEEEEEE--TT-EEGGGS-HHHHHHHHHH--HHHHHHHHHHHT-TT--TTT-EE-TT--EE------------STT-SS---S--S-HHHHHHHHHHHHHHHHHHHHHHHHHH-GGGHHHHHHHHHT-TTT-

Foldseek 3Di:
DPQPDPPPQWDWDWDPDPVFTKIKIAHHPVNLLVLLLQQVQDDPVPDPPDDPVNSSVVSVVVPDFWQQVVLLVVLLVQQVVLPDDQEDRWDKDKAADPPDDPPRGSVGIMIMTTDPPQKDQQVPDDLVVNLVLVVPAPLLSVLVSCLRSLQQAQASRQWIAGPVSRTYGNRSGDRQHDHDDDPPLQHHGCDDPDVVRNLVNSVSSSVNNLVNVLVSCVVRPVVCSVVSVVSQVPDPSND